Protein AF-A0A6J6SUH2-F1 (afdb_monomer)

Radius of gyration: 23.23 Å; Cα contacts (8 Å, |Δi|>4): 279; chains: 1; bounding box: 31×78×48 Å

Solvent-accessible surface area (backbone atoms only — not comparable to full-atom values): 11313 Å² total; per-residue (Å²): 138,70,67,86,74,37,69,68,51,51,51,52,52,49,53,54,19,51,47,34,31,64,78,26,56,89,74,65,40,75,60,18,55,51,13,48,52,49,42,51,53,52,52,50,52,51,51,52,53,47,52,60,58,61,69,55,80,72,86,70,74,88,62,80,86,71,56,91,59,50,48,38,48,45,78,46,47,83,41,65,67,34,35,54,27,41,60,73,23,63,71,57,42,52,40,65,48,68,93,86,46,99,81,67,83,59,56,73,42,52,43,73,74,44,27,65,27,30,36,39,34,53,62,90,82,31,39,35,44,37,52,34,81,85,34,49,36,39,35,60,60,84,51,55,77,94,70,24,43,34,52,50,48,49,52,69,35,93,56,38,72,44,57,51,68,73,61,72,45,29,38,38,35,34,48,74,59,95,74,58,68,69,61,50,50,25,50,49,29,38,13,52,23,41,22,28,56,53,34,53,58,74,78,111

Structure (mmCIF, N/CA/C/O backbone):
data_AF-A0A6J6SUH2-F1
#
_entry.id   AF-A0A6J6SUH2-F1
#
loop_
_atom_site.group_PDB
_atom_site.id
_atom_site.type_symbol
_atom_site.label_atom_id
_atom_site.label_alt_id
_atom_site.label_comp_id
_atom_site.label_asym_id
_atom_site.label_entity_id
_atom_site.label_seq_id
_atom_site.pdbx_PDB_ins_code
_atom_site.Cartn_x
_atom_site.Cartn_y
_atom_site.Cartn_z
_atom_site.occupancy
_atom_site.B_iso_or_equiv
_atom_site.auth_seq_id
_atom_site.auth_comp_id
_atom_site.auth_asym_id
_atom_site.auth_atom_id
_atom_site.pdbx_PDB_model_num
ATOM 1 N N . MET A 1 1 ? -3.643 27.643 -13.843 1.00 49.94 1 MET A N 1
ATOM 2 C CA . MET A 1 1 ? -3.387 28.104 -12.453 1.00 49.94 1 MET A CA 1
ATOM 3 C C . MET A 1 1 ? -2.095 27.513 -11.843 1.00 49.94 1 MET A C 1
ATOM 5 O O . MET A 1 1 ? -2.101 27.096 -10.692 1.00 49.94 1 MET A O 1
ATOM 9 N N . ARG A 1 2 ? -0.963 27.475 -12.575 1.00 51.94 2 ARG A N 1
ATOM 10 C CA . ARG A 1 2 ? 0.335 26.984 -12.041 1.00 51.94 2 ARG A CA 1
ATOM 11 C C . ARG A 1 2 ? 1.277 28.105 -11.568 1.00 51.94 2 ARG A C 1
ATOM 13 O O . ARG A 1 2 ? 2.126 27.861 -10.721 1.00 51.94 2 ARG A O 1
ATOM 20 N N . TRP A 1 3 ? 1.088 29.337 -12.048 1.00 49.56 3 TRP A N 1
ATOM 21 C CA . TRP A 1 3 ? 1.975 30.469 -11.744 1.00 49.56 3 TRP A CA 1
ATOM 22 C C . TRP A 1 3 ? 1.910 30.957 -10.288 1.00 49.56 3 TRP A C 1
ATOM 24 O O . TRP A 1 3 ? 2.935 31.329 -9.738 1.00 49.56 3 TRP A O 1
ATOM 34 N N . THR A 1 4 ? 0.758 30.868 -9.614 1.00 56.31 4 THR A N 1
ATOM 35 C CA . THR A 1 4 ? 0.579 31.337 -8.219 1.00 56.31 4 THR A CA 1
ATOM 36 C C . THR A 1 4 ? 1.260 30.460 -7.159 1.00 56.31 4 THR A C 1
ATOM 38 O O . THR A 1 4 ? 1.297 30.810 -5.976 1.00 56.31 4 THR A O 1
ATOM 41 N N . ARG A 1 5 ? 1.795 29.297 -7.553 1.00 58.12 5 ARG A N 1
ATOM 42 C CA . ARG A 1 5 ? 2.529 28.384 -6.662 1.00 58.12 5 ARG A CA 1
ATOM 43 C C . ARG A 1 5 ? 4.047 28.560 -6.750 1.00 58.12 5 ARG A C 1
ATOM 45 O O . ARG A 1 5 ? 4.756 27.956 -5.952 1.00 58.12 5 ARG A O 1
ATOM 52 N N . HIS A 1 6 ? 4.544 29.383 -7.675 1.00 71.62 6 HIS A N 1
ATOM 53 C CA . HIS A 1 6 ? 5.978 29.572 -7.869 1.00 71.62 6 HIS A CA 1
ATOM 54 C C . HIS A 1 6 ? 6.573 30.455 -6.752 1.00 71.62 6 HIS A C 1
ATOM 56 O O . HIS A 1 6 ? 6.035 31.537 -6.492 1.00 71.62 6 HIS A O 1
ATOM 62 N N . PRO A 1 7 ? 7.688 30.068 -6.104 1.00 73.38 7 PRO A N 1
ATOM 63 C CA . PRO A 1 7 ? 8.248 30.782 -4.949 1.00 73.38 7 PRO A CA 1
ATOM 64 C C . PRO A 1 7 ? 8.570 32.255 -5.243 1.00 73.38 7 PRO A C 1
ATOM 66 O O . PRO A 1 7 ? 8.294 33.122 -4.417 1.00 73.38 7 PRO A O 1
ATOM 69 N N . LEU A 1 8 ? 9.048 32.557 -6.455 1.00 78.69 8 LEU A N 1
ATOM 70 C CA . LEU A 1 8 ? 9.337 33.933 -6.882 1.00 78.69 8 LEU A CA 1
ATOM 71 C C . LEU A 1 8 ? 8.087 34.824 -6.934 1.00 78.69 8 LEU A C 1
ATOM 73 O O . LEU A 1 8 ? 8.147 35.988 -6.553 1.00 78.69 8 LEU A O 1
ATOM 77 N N . THR A 1 9 ? 6.936 34.281 -7.343 1.00 77.62 9 THR A N 1
ATOM 78 C CA . THR A 1 9 ? 5.682 35.057 -7.394 1.00 77.62 9 THR A CA 1
ATOM 79 C C . THR A 1 9 ? 5.159 35.386 -5.998 1.00 77.62 9 THR A C 1
ATOM 81 O O . THR A 1 9 ? 4.667 36.487 -5.770 1.00 77.62 9 THR A O 1
ATOM 84 N N . ARG A 1 10 ? 5.340 34.470 -5.036 1.00 74.19 10 ARG A N 1
ATOM 85 C CA . ARG A 1 10 ? 4.998 34.696 -3.625 1.00 74.19 10 ARG A CA 1
ATOM 86 C C . ARG A 1 10 ? 5.916 35.734 -2.980 1.00 74.19 10 ARG A C 1
ATOM 88 O O . ARG A 1 10 ? 5.432 36.592 -2.250 1.00 74.19 10 ARG A O 1
ATOM 95 N N . ALA A 1 11 ? 7.215 35.695 -3.286 1.00 78.31 11 ALA A N 1
ATOM 96 C CA . ALA A 1 11 ? 8.171 36.692 -2.808 1.00 78.31 11 ALA A CA 1
ATOM 97 C C . ALA A 1 11 ? 7.856 38.096 -3.355 1.00 78.31 11 ALA A C 1
ATOM 99 O O . ALA A 1 11 ? 7.814 39.056 -2.588 1.00 78.31 11 ALA A O 1
ATOM 100 N N . ALA A 1 12 ? 7.553 38.204 -4.653 1.00 82.88 12 ALA A N 1
ATOM 101 C CA . ALA A 1 12 ? 7.147 39.465 -5.271 1.00 82.88 12 ALA A CA 1
ATOM 102 C C . ALA A 1 12 ? 5.838 40.011 -4.670 1.00 82.88 12 ALA A C 1
ATOM 104 O O . ALA A 1 12 ? 5.751 41.197 -4.355 1.00 82.88 12 ALA A O 1
ATOM 105 N N . ALA A 1 13 ? 4.844 39.145 -4.442 1.00 79.56 13 ALA A N 1
ATOM 106 C CA . ALA A 1 13 ? 3.582 39.530 -3.812 1.00 79.56 13 ALA A CA 1
ATOM 107 C C . ALA A 1 13 ? 3.771 40.024 -2.366 1.00 79.56 13 ALA A C 1
ATOM 109 O O . ALA A 1 13 ? 3.158 41.017 -1.967 1.00 79.56 13 ALA A O 1
ATOM 110 N N . LEU A 1 14 ? 4.641 39.373 -1.586 1.00 79.69 14 LEU A N 1
ATOM 111 C CA . LEU A 1 14 ? 4.963 39.804 -0.226 1.00 79.69 14 LEU A CA 1
ATOM 112 C C . LEU A 1 14 ? 5.680 41.161 -0.225 1.00 79.69 14 LEU A C 1
ATOM 114 O O . LEU A 1 14 ? 5.292 42.044 0.536 1.00 79.69 14 LEU A O 1
ATOM 118 N N . ALA A 1 15 ? 6.666 41.355 -1.105 1.00 84.00 15 ALA A N 1
ATOM 119 C CA . ALA A 1 15 ? 7.389 42.621 -1.227 1.00 84.00 15 ALA A CA 1
ATOM 120 C C . ALA A 1 15 ? 6.455 43.784 -1.604 1.00 84.00 15 ALA A C 1
ATOM 122 O O . ALA A 1 15 ? 6.495 44.834 -0.967 1.00 84.00 15 ALA A O 1
ATOM 123 N N . ALA A 1 16 ? 5.557 43.574 -2.573 1.00 82.81 16 ALA A N 1
ATOM 124 C CA . ALA A 1 16 ? 4.551 44.565 -2.954 1.00 82.81 16 ALA A CA 1
ATOM 125 C C . ALA A 1 16 ? 3.594 44.898 -1.795 1.00 82.81 16 ALA A C 1
ATOM 127 O O . ALA A 1 16 ? 3.260 46.060 -1.573 1.00 82.81 16 ALA A O 1
ATOM 128 N N . SER A 1 17 ? 3.196 43.891 -1.012 1.00 77.19 17 SER A N 1
ATOM 129 C CA . SER A 1 17 ? 2.312 44.080 0.146 1.00 77.19 17 SER A CA 1
ATOM 130 C C . SER A 1 17 ? 2.991 44.877 1.267 1.00 77.19 17 SER A C 1
ATOM 132 O O . SER A 1 17 ? 2.375 45.765 1.848 1.00 77.19 17 SER A O 1
ATOM 134 N N . VAL A 1 18 ? 4.271 44.607 1.545 1.00 84.19 18 VAL A N 1
ATOM 135 C CA . VAL A 1 18 ? 5.069 45.364 2.526 1.00 84.19 18 VAL A CA 1
ATOM 136 C C . VAL A 1 18 ? 5.286 46.803 2.062 1.00 84.19 18 VAL A C 1
ATOM 138 O O . VAL A 1 18 ? 5.154 47.727 2.862 1.00 84.19 18 VAL A O 1
ATOM 141 N N . TYR A 1 19 ? 5.557 47.009 0.771 1.00 87.56 19 TYR A N 1
ATOM 142 C CA . TYR A 1 19 ? 5.691 48.346 0.200 1.00 87.56 19 TYR A CA 1
ATOM 143 C C . TYR A 1 19 ? 4.420 49.182 0.399 1.00 87.56 19 TYR A C 1
ATOM 145 O O . TYR A 1 19 ? 4.522 50.321 0.841 1.00 87.56 19 TYR A O 1
ATOM 153 N N . LEU A 1 20 ? 3.230 48.610 0.169 1.00 79.50 20 LEU A N 1
ATOM 154 C CA . LEU A 1 20 ? 1.956 49.297 0.427 1.00 79.50 20 LEU A CA 1
ATOM 155 C C . LEU A 1 20 ? 1.801 49.714 1.896 1.00 79.50 20 LEU A C 1
ATOM 157 O O . LEU A 1 20 ? 1.336 50.814 2.177 1.00 79.50 20 LEU A O 1
ATOM 161 N N . VAL A 1 21 ? 2.210 48.866 2.842 1.00 81.44 21 VAL A N 1
ATOM 162 C CA . VAL A 1 21 ? 2.151 49.204 4.273 1.00 81.44 21 VAL A CA 1
ATOM 163 C C . VAL A 1 21 ? 3.092 50.361 4.603 1.00 81.44 21 VAL A C 1
ATOM 165 O O . VAL A 1 21 ? 2.693 51.263 5.330 1.00 81.44 21 VAL A O 1
ATOM 168 N N . ILE A 1 22 ? 4.315 50.360 4.063 1.00 86.88 22 ILE A N 1
ATOM 169 C CA . ILE A 1 22 ? 5.313 51.409 4.323 1.00 86.88 22 ILE A CA 1
ATOM 170 C C . ILE A 1 22 ? 4.904 52.729 3.663 1.00 86.88 22 ILE A C 1
ATOM 172 O O . ILE A 1 22 ? 4.902 53.764 4.322 1.00 86.88 22 ILE A O 1
ATOM 176 N N . ALA A 1 23 ? 4.534 52.693 2.381 1.00 84.69 23 ALA A N 1
ATOM 177 C CA . ALA A 1 23 ? 4.213 53.884 1.597 1.00 84.69 23 ALA A CA 1
ATOM 178 C C . ALA A 1 23 ? 2.972 54.627 2.116 1.00 84.69 23 ALA A C 1
ATOM 180 O O . ALA A 1 23 ? 2.895 55.842 1.977 1.00 84.69 23 ALA A O 1
ATOM 181 N N . TYR A 1 24 ? 2.026 53.915 2.739 1.00 85.19 24 TYR A N 1
ATOM 182 C CA . TYR A 1 24 ? 0.764 54.483 3.231 1.00 85.19 24 TYR A CA 1
ATOM 183 C C . TYR A 1 24 ? 0.621 54.436 4.763 1.00 85.19 24 TYR A C 1
ATOM 185 O O . TYR A 1 24 ? -0.489 54.567 5.287 1.00 85.19 24 TYR A O 1
ATOM 193 N N . ALA A 1 25 ? 1.723 54.250 5.500 1.00 82.31 25 ALA A N 1
ATOM 194 C CA . ALA A 1 25 ? 1.708 54.115 6.960 1.00 82.31 25 ALA A CA 1
ATOM 195 C C . ALA A 1 25 ? 1.160 55.356 7.685 1.00 82.31 25 ALA A C 1
ATOM 197 O O . ALA A 1 25 ? 0.447 55.225 8.682 1.00 82.31 25 ALA A O 1
ATOM 198 N N . GLU A 1 26 ? 1.484 56.551 7.185 1.00 82.44 26 GLU A N 1
ATOM 199 C CA . GLU A 1 26 ? 1.095 57.819 7.812 1.00 82.44 26 GLU A CA 1
ATOM 200 C C . GLU A 1 26 ? -0.386 58.139 7.589 1.00 82.44 26 GLU A C 1
ATOM 202 O O . GLU A 1 26 ? -1.091 58.522 8.521 1.00 82.44 26 GLU A O 1
ATOM 207 N N . GLU A 1 27 ? -0.883 57.908 6.373 1.00 84.88 27 GLU A N 1
ATOM 208 C CA . GLU A 1 27 ? -2.261 58.229 5.990 1.00 84.88 27 GLU A CA 1
ATOM 209 C C . GLU A 1 27 ? -3.285 57.215 6.517 1.00 84.88 27 GLU A C 1
ATOM 211 O O . GLU A 1 27 ? -4.472 57.528 6.608 1.00 84.88 27 GLU A O 1
ATOM 216 N N . ARG A 1 28 ? -2.852 55.983 6.837 1.00 85.75 28 ARG A N 1
ATOM 217 C CA . ARG A 1 28 ? -3.729 54.848 7.204 1.00 85.75 28 ARG A CA 1
ATOM 218 C C . ARG A 1 28 ? -4.902 54.662 6.231 1.00 85.75 28 ARG A C 1
ATOM 220 O O . ARG A 1 28 ? -6.009 54.288 6.629 1.00 85.75 28 ARG A O 1
ATOM 227 N N . SER A 1 29 ? -4.655 54.945 4.955 1.00 82.12 29 SER A N 1
ATOM 228 C CA . SER A 1 29 ? -5.654 54.909 3.892 1.00 82.12 29 SER A CA 1
ATOM 229 C C . SER A 1 29 ? -6.147 53.480 3.627 1.00 82.12 29 SER A C 1
ATOM 231 O O . SER A 1 29 ? -5.619 52.498 4.151 1.00 82.12 29 SER A O 1
ATOM 233 N N . PHE A 1 30 ? -7.168 53.325 2.783 1.00 84.50 30 PHE A N 1
ATOM 234 C CA . PHE A 1 30 ? -7.673 52.003 2.391 1.00 84.50 30 PHE A CA 1
ATOM 235 C C . PHE A 1 30 ? -6.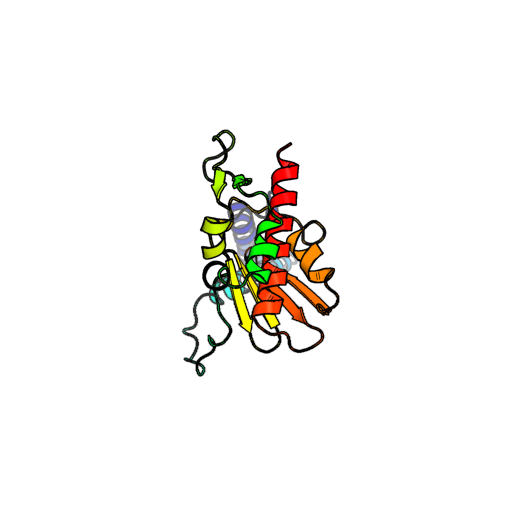552 51.050 1.920 1.00 84.50 30 PHE A C 1
ATOM 237 O O . PHE A 1 30 ? -6.537 49.876 2.291 1.00 84.50 30 PHE A O 1
ATOM 244 N N . PHE A 1 31 ? -5.564 51.564 1.178 1.00 77.69 31 PHE A N 1
ATOM 245 C CA . PHE A 1 31 ? -4.436 50.777 0.670 1.00 77.69 31 PHE A CA 1
ATOM 246 C C . PHE A 1 31 ? -3.492 50.275 1.767 1.00 77.69 31 PHE A C 1
ATOM 248 O O . PHE A 1 31 ? -2.959 49.171 1.641 1.00 77.69 31 PHE A O 1
ATOM 255 N N . PHE A 1 32 ? -3.343 51.021 2.866 1.00 80.12 32 PHE A N 1
ATOM 256 C CA . PHE A 1 32 ? -2.608 50.563 4.046 1.00 80.12 32 PHE A CA 1
ATOM 257 C C . PHE A 1 32 ? -3.253 49.305 4.641 1.00 80.12 32 PHE A C 1
ATOM 259 O O . PHE A 1 32 ? -2.575 48.303 4.874 1.00 80.12 32 PHE A O 1
ATOM 266 N N . TRP A 1 33 ? -4.577 49.319 4.823 1.00 82.88 33 TRP A N 1
ATOM 267 C CA . TRP A 1 33 ? -5.314 48.178 5.373 1.00 82.88 33 TRP A CA 1
ATOM 268 C C . TRP A 1 33 ? -5.294 46.963 4.444 1.00 82.88 33 TRP A C 1
ATOM 270 O O . TRP A 1 33 ? -5.109 45.840 4.914 1.00 82.88 33 TRP A O 1
ATOM 280 N N . VAL A 1 34 ? -5.409 47.175 3.128 1.00 82.62 34 VAL A N 1
ATOM 281 C CA . VAL A 1 34 ? -5.252 46.103 2.130 1.00 82.62 34 VAL A CA 1
ATOM 282 C C . VAL A 1 34 ? -3.851 45.492 2.205 1.00 82.62 34 VAL A C 1
ATOM 284 O O . VAL A 1 34 ? -3.724 44.269 2.275 1.00 82.62 34 VAL A O 1
ATOM 287 N N . GLY A 1 35 ? -2.802 46.319 2.262 1.00 77.62 35 GLY A N 1
ATOM 288 C CA . GLY A 1 35 ? -1.425 45.855 2.436 1.00 77.62 35 GLY A CA 1
ATOM 289 C C . GLY A 1 35 ? -1.251 45.027 3.711 1.00 77.62 35 GLY A C 1
ATOM 290 O O . GLY A 1 35 ? -0.690 43.933 3.666 1.00 77.62 35 GLY A O 1
ATOM 291 N N . LEU A 1 36 ? -1.808 45.490 4.834 1.00 82.44 36 LEU A N 1
ATOM 292 C CA . LEU A 1 36 ? -1.716 44.812 6.127 1.00 82.44 36 LEU A CA 1
ATOM 293 C C . LEU A 1 36 ? -2.395 43.432 6.117 1.00 82.44 36 LEU A C 1
ATOM 295 O O . LEU A 1 36 ? -1.813 42.456 6.592 1.00 82.44 36 LEU A O 1
ATOM 299 N N . VAL A 1 37 ? -3.592 43.324 5.529 1.00 85.12 37 VAL A N 1
ATOM 300 C CA . VAL A 1 37 ? -4.303 42.041 5.372 1.00 85.12 37 VAL A CA 1
ATOM 301 C C . VAL A 1 37 ? -3.511 41.081 4.484 1.00 85.12 37 VAL A C 1
ATOM 303 O O . VAL A 1 37 ? -3.368 39.904 4.820 1.00 85.12 37 VAL A O 1
ATOM 306 N N . LEU A 1 38 ? -2.943 41.566 3.377 1.00 81.94 38 LEU A N 1
ATOM 307 C CA . LEU A 1 38 ? -2.133 40.741 2.480 1.00 81.94 38 LEU A CA 1
ATOM 308 C C . LEU A 1 38 ? -0.842 40.256 3.151 1.00 81.94 38 LEU A C 1
ATOM 310 O O . LEU A 1 38 ? -0.484 39.084 3.000 1.00 81.94 38 LEU A O 1
ATOM 314 N N . VAL A 1 39 ? -0.172 41.104 3.938 1.00 82.69 39 VAL A N 1
ATOM 315 C CA . VAL A 1 39 ? 0.983 40.699 4.752 1.00 82.69 39 VAL A CA 1
ATOM 316 C C . VAL A 1 39 ? 0.568 39.630 5.763 1.00 82.69 39 VAL A C 1
ATOM 318 O O . VAL A 1 39 ? 1.211 38.582 5.827 1.00 82.69 39 VAL A O 1
ATOM 321 N N . ALA A 1 40 ? -0.530 39.833 6.495 1.00 82.38 40 ALA A N 1
ATOM 322 C CA . ALA A 1 40 ? -1.014 38.870 7.482 1.00 82.38 40 ALA A CA 1
ATOM 323 C C . ALA A 1 40 ? -1.329 37.502 6.851 1.00 82.38 40 ALA A C 1
ATOM 325 O O . ALA A 1 40 ? -0.906 36.469 7.374 1.00 82.38 40 ALA A O 1
ATOM 326 N N . LEU A 1 41 ? -2.000 37.472 5.696 1.00 80.94 41 LEU A N 1
ATOM 327 C CA . LEU A 1 41 ? -2.311 36.231 4.977 1.00 80.94 41 LEU A CA 1
ATOM 328 C C . LEU A 1 41 ? -1.050 35.505 4.488 1.00 80.94 41 LEU A C 1
ATOM 330 O O . LEU A 1 41 ? -0.935 34.291 4.669 1.00 80.94 41 LEU A O 1
ATOM 334 N N . ASN A 1 42 ? -0.076 36.229 3.927 1.00 78.38 42 ASN A N 1
ATOM 335 C CA . ASN A 1 42 ? 1.185 35.629 3.483 1.00 78.38 42 ASN A CA 1
ATOM 336 C C . ASN A 1 42 ? 2.015 35.105 4.664 1.00 78.38 42 ASN A C 1
ATOM 338 O O . ASN A 1 42 ? 2.513 33.981 4.606 1.00 78.38 42 ASN A O 1
ATOM 342 N N . VAL A 1 43 ? 2.116 35.866 5.758 1.00 78.31 43 VAL A N 1
ATOM 343 C CA . VAL A 1 43 ? 2.811 35.438 6.983 1.00 78.31 43 VAL A CA 1
ATOM 344 C C . VAL A 1 43 ? 2.139 34.206 7.586 1.00 78.31 43 VAL A C 1
ATOM 346 O O . VAL A 1 43 ? 2.828 33.258 7.954 1.00 78.31 43 VAL A O 1
ATOM 349 N N . THR A 1 44 ? 0.806 34.157 7.627 1.00 78.81 44 THR A N 1
ATOM 350 C CA . THR A 1 44 ? 0.066 32.993 8.143 1.00 78.81 44 THR A CA 1
ATOM 351 C C . THR A 1 44 ? 0.296 31.759 7.270 1.00 78.81 44 THR A C 1
ATOM 353 O O . THR A 1 44 ? 0.525 30.672 7.797 1.00 78.81 44 THR A O 1
ATOM 356 N N . GLY A 1 45 ? 0.322 31.926 5.943 1.00 72.56 45 GLY A N 1
ATOM 357 C CA . GLY A 1 45 ? 0.664 30.860 4.999 1.00 72.56 45 GLY A CA 1
ATOM 358 C C . GLY A 1 45 ? 2.098 30.347 5.173 1.00 72.56 45 GLY A C 1
ATOM 359 O O . GLY A 1 45 ? 2.312 29.136 5.237 1.00 72.56 45 GLY A O 1
ATOM 360 N N . ILE A 1 46 ? 3.075 31.247 5.335 1.00 71.06 46 ILE A N 1
ATOM 361 C CA . ILE A 1 46 ? 4.481 30.893 5.592 1.00 71.06 46 ILE A CA 1
ATOM 362 C C . ILE A 1 46 ? 4.625 30.199 6.949 1.00 71.06 46 ILE A C 1
ATOM 364 O O . ILE A 1 46 ? 5.333 29.203 7.045 1.00 71.06 46 ILE A O 1
ATOM 368 N N . LEU A 1 47 ? 3.934 30.662 7.993 1.00 73.75 47 LEU A N 1
ATOM 369 C CA . LEU A 1 47 ? 3.952 30.031 9.315 1.00 73.75 47 LEU A CA 1
ATOM 370 C C . LEU A 1 47 ? 3.258 28.666 9.319 1.00 73.75 47 LEU A C 1
ATOM 372 O O . LEU A 1 47 ? 3.725 27.762 10.008 1.00 73.75 47 LEU A O 1
ATOM 376 N N . ALA A 1 48 ? 2.178 28.484 8.557 1.00 69.81 48 ALA A N 1
ATOM 377 C CA . ALA A 1 48 ? 1.530 27.187 8.383 1.00 69.81 48 ALA A CA 1
ATOM 378 C C . ALA A 1 48 ? 2.456 26.202 7.652 1.00 69.81 48 ALA A C 1
ATOM 380 O O . ALA A 1 48 ? 2.640 25.079 8.120 1.00 69.81 48 ALA A O 1
ATOM 381 N N . GLN A 1 49 ? 3.117 26.654 6.582 1.00 64.69 49 GLN A N 1
ATOM 382 C CA . GLN A 1 49 ? 4.085 25.855 5.829 1.00 64.69 49 GLN A CA 1
ATOM 383 C C . GLN A 1 49 ? 5.355 25.565 6.656 1.00 64.69 49 GLN A C 1
ATOM 385 O O . GLN A 1 49 ? 5.857 24.445 6.671 1.00 64.69 49 GLN A O 1
ATOM 390 N N . ALA A 1 50 ? 5.832 26.523 7.452 1.00 63.00 50 ALA A N 1
ATOM 391 C CA . ALA A 1 50 ? 6.938 26.326 8.385 1.00 63.00 50 ALA A CA 1
ATOM 392 C C . ALA A 1 50 ? 6.552 25.426 9.569 1.00 63.00 50 ALA A C 1
ATOM 394 O O . ALA A 1 50 ? 7.401 24.694 10.065 1.00 63.00 50 ALA A O 1
ATOM 395 N N . ARG A 1 51 ? 5.290 25.426 10.022 1.00 61.06 51 ARG A N 1
ATOM 396 C CA . ARG A 1 51 ? 4.778 24.468 11.020 1.00 61.06 51 ARG A CA 1
ATOM 397 C C . ARG A 1 51 ? 4.632 23.062 10.444 1.00 61.06 51 ARG A C 1
ATOM 399 O O . ARG A 1 51 ? 4.894 22.113 11.178 1.00 61.06 51 ARG A O 1
ATOM 406 N N . SER A 1 52 ? 4.278 22.909 9.165 1.00 52.84 52 SER A N 1
ATOM 407 C CA . SER A 1 52 ? 4.332 21.600 8.503 1.00 52.84 52 SER A CA 1
ATOM 408 C C . SER A 1 52 ? 5.773 21.123 8.313 1.00 52.84 52 SER A C 1
ATOM 410 O O . SER A 1 52 ? 6.048 19.957 8.559 1.00 52.84 52 SER A O 1
ATOM 412 N N . SER A 1 53 ? 6.718 22.018 7.999 1.00 49.25 53 SER A N 1
ATOM 413 C CA . SER A 1 53 ? 8.139 21.665 7.849 1.00 49.25 53 SER A CA 1
ATOM 414 C C . SER A 1 53 ? 8.870 21.455 9.187 1.00 49.25 53 SER A C 1
ATOM 416 O O . SER A 1 53 ? 9.734 20.593 9.278 1.00 49.25 53 SER A O 1
ATOM 418 N N . ARG A 1 54 ? 8.501 22.165 10.266 1.00 45.66 54 ARG A N 1
ATOM 419 C CA . ARG A 1 54 ? 9.013 21.959 11.644 1.00 45.66 54 ARG A CA 1
ATOM 420 C C . ARG A 1 54 ? 8.288 20.853 12.419 1.00 45.66 54 ARG A C 1
ATOM 422 O O . ARG A 1 54 ? 8.616 20.597 13.574 1.00 45.66 54 ARG A O 1
ATOM 429 N N . ARG A 1 55 ? 7.322 20.173 11.795 1.00 46.41 55 ARG A N 1
ATOM 430 C CA . ARG A 1 55 ? 6.938 18.809 12.189 1.00 46.41 55 ARG A CA 1
ATOM 431 C C . ARG A 1 55 ? 7.915 17.753 11.650 1.00 46.41 55 ARG A C 1
ATOM 433 O O . ARG A 1 55 ? 7.701 16.576 11.902 1.00 46.41 55 ARG A O 1
ATOM 440 N N . GLY A 1 56 ? 9.011 18.162 11.006 1.00 46.16 56 GLY A N 1
ATOM 441 C CA . GLY A 1 56 ? 10.237 17.377 10.902 1.00 46.16 56 GLY A CA 1
ATOM 442 C C . GLY A 1 56 ? 11.128 17.581 12.136 1.00 46.16 56 GLY A C 1
ATOM 443 O O . GLY A 1 56 ? 11.498 18.708 12.453 1.00 46.16 56 GLY A O 1
ATOM 444 N N . ALA A 1 57 ? 11.455 16.473 12.807 1.00 44.69 57 ALA A N 1
ATOM 445 C CA . ALA A 1 57 ? 12.477 16.309 13.849 1.00 44.69 57 ALA A CA 1
ATOM 446 C C . ALA A 1 57 ? 12.279 17.045 15.199 1.00 44.69 57 ALA A C 1
ATOM 448 O O . ALA A 1 57 ? 13.054 17.915 15.587 1.00 44.69 57 ALA A O 1
ATOM 449 N N . ARG A 1 58 ? 11.317 16.586 16.014 1.00 38.53 58 ARG A N 1
ATOM 450 C CA . ARG A 1 58 ? 11.573 16.466 17.466 1.00 38.53 58 ARG A CA 1
ATOM 451 C C . ARG A 1 58 ? 12.258 15.112 17.695 1.00 38.53 58 ARG A C 1
ATOM 453 O O . ARG A 1 58 ? 11.746 14.133 17.150 1.00 38.53 58 ARG A O 1
ATOM 460 N N . PRO A 1 59 ? 13.321 15.003 18.518 1.00 40.72 59 PRO A N 1
ATOM 461 C CA . PRO A 1 59 ? 13.678 13.715 19.092 1.00 40.72 59 PRO A CA 1
ATOM 462 C C . PRO A 1 59 ? 12.457 13.256 19.885 1.00 40.72 59 PRO A C 1
ATOM 464 O O . PRO A 1 59 ? 12.043 13.893 20.859 1.00 40.72 59 PRO A O 1
ATOM 467 N N . ARG A 1 60 ? 11.801 12.215 19.376 1.00 46.38 60 ARG A N 1
ATOM 468 C CA . ARG A 1 60 ? 10.689 11.557 20.052 1.00 46.38 60 ARG A CA 1
ATOM 469 C C . ARG A 1 60 ? 11.246 11.111 21.413 1.00 46.38 60 ARG A C 1
ATOM 471 O O . ARG A 1 60 ? 12.305 10.483 21.417 1.00 46.38 60 ARG A O 1
ATOM 478 N N . PRO A 1 61 ? 10.617 11.439 22.559 1.00 37.12 61 PRO A N 1
ATOM 479 C CA . PRO A 1 61 ? 10.959 10.741 23.792 1.00 37.12 61 PRO A CA 1
ATOM 480 C C . PRO A 1 61 ? 10.846 9.251 23.482 1.00 37.12 61 PRO A C 1
ATOM 482 O O . PRO A 1 61 ? 9.858 8.849 22.856 1.00 37.12 61 PRO A O 1
ATOM 485 N N . VAL A 1 62 ? 11.881 8.482 23.831 1.00 43.81 62 VAL A N 1
ATOM 486 C CA . VAL A 1 62 ? 11.901 7.021 23.726 1.00 43.81 62 VAL A CA 1
ATOM 487 C C . VAL A 1 62 ? 10.707 6.521 24.527 1.00 43.81 62 VAL A C 1
ATOM 489 O O . VAL A 1 62 ? 10.728 6.419 25.751 1.00 43.81 62 VAL A O 1
ATOM 492 N N . ARG A 1 63 ? 9.598 6.356 23.812 1.00 41.94 63 ARG A N 1
ATOM 493 C CA . ARG A 1 63 ? 8.388 5.710 24.281 1.00 41.94 63 ARG A CA 1
ATOM 494 C C . ARG A 1 63 ? 8.739 4.230 24.267 1.00 41.94 63 ARG A C 1
ATOM 496 O O . ARG A 1 63 ? 9.341 3.779 23.297 1.00 41.94 63 ARG A O 1
ATOM 503 N N . ALA A 1 64 ? 8.425 3.548 25.363 1.00 39.34 64 ALA A N 1
ATOM 504 C CA . ALA A 1 64 ? 8.611 2.114 25.538 1.00 39.34 64 ALA A CA 1
ATOM 505 C C . ALA A 1 64 ? 8.337 1.344 24.232 1.00 39.34 64 ALA A C 1
ATOM 507 O O . ALA A 1 64 ? 7.349 1.632 23.560 1.00 39.34 64 ALA A O 1
ATOM 508 N N . ASP A 1 65 ? 9.269 0.454 23.897 1.00 42.72 65 ASP A N 1
ATOM 509 C CA . ASP A 1 65 ? 9.408 -0.344 22.673 1.00 42.72 65 ASP A CA 1
ATOM 510 C C . ASP A 1 65 ? 8.146 -0.430 21.771 1.00 42.72 65 ASP A C 1
ATOM 512 O O . ASP A 1 65 ? 7.220 -1.184 22.079 1.00 42.72 65 ASP A O 1
ATOM 516 N N . PRO A 1 66 ? 8.058 0.369 20.683 1.00 43.50 66 PRO A N 1
ATOM 517 C CA . PRO A 1 66 ? 6.904 0.401 19.785 1.00 43.50 66 PRO A CA 1
ATOM 518 C C . PRO A 1 66 ? 7.010 -0.536 18.564 1.00 43.50 66 PRO A C 1
ATOM 520 O O . PRO A 1 66 ? 6.106 -0.515 17.734 1.00 43.50 66 PRO A O 1
ATOM 523 N N . ASP A 1 67 ? 8.076 -1.331 18.418 1.00 53.69 67 ASP A N 1
ATOM 524 C CA . ASP A 1 67 ? 8.382 -2.063 17.172 1.00 53.69 67 ASP A CA 1
ATOM 525 C C . ASP A 1 67 ? 7.957 -3.547 17.160 1.00 53.69 67 ASP A C 1
ATOM 527 O O . ASP A 1 67 ? 8.261 -4.257 16.205 1.00 53.69 67 ASP A O 1
ATOM 531 N N . ALA A 1 68 ? 7.209 -4.036 18.159 1.00 59.34 68 ALA A N 1
ATOM 532 C CA . ALA A 1 68 ? 6.807 -5.452 18.220 1.00 59.34 68 ALA A CA 1
ATOM 533 C C . ALA A 1 68 ? 6.006 -5.937 16.988 1.00 59.34 68 ALA A C 1
ATOM 535 O O . ALA A 1 68 ? 6.077 -7.112 16.638 1.00 59.34 68 ALA A O 1
ATOM 536 N N . ASP A 1 69 ? 5.298 -5.026 16.311 1.00 75.00 69 ASP A N 1
ATOM 537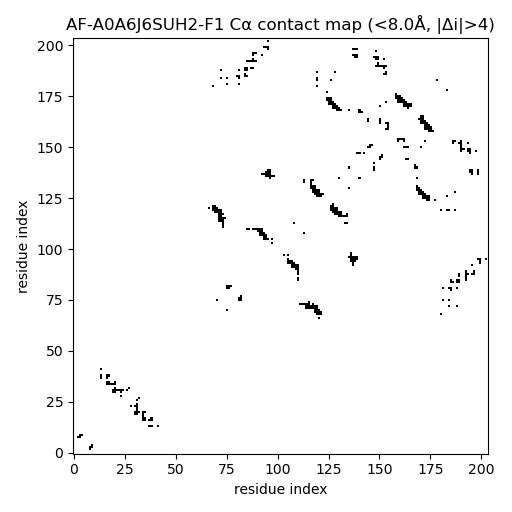 C CA . ASP A 1 69 ? 4.461 -5.311 15.138 1.00 75.00 69 ASP A CA 1
ATOM 538 C C . ASP A 1 69 ? 4.980 -4.624 13.855 1.00 75.00 69 ASP A C 1
ATOM 540 O O . ASP A 1 69 ? 4.211 -4.373 12.923 1.00 75.00 69 ASP A O 1
ATOM 544 N N . ALA A 1 70 ? 6.269 -4.270 13.797 1.00 88.69 70 ALA A N 1
ATOM 545 C CA . ALA A 1 70 ? 6.896 -3.739 12.590 1.00 88.69 70 ALA A CA 1
ATOM 546 C C . ALA A 1 70 ? 7.711 -4.820 11.870 1.00 88.69 70 ALA A C 1
ATOM 548 O O . ALA A 1 70 ? 8.596 -5.433 12.458 1.00 88.69 70 ALA A O 1
ATOM 549 N N . ALA A 1 71 ? 7.448 -5.024 10.580 1.00 93.56 71 ALA A N 1
ATOM 550 C CA . ALA A 1 71 ? 8.180 -5.986 9.761 1.00 93.56 71 ALA A CA 1
ATOM 551 C C . ALA A 1 71 ? 8.243 -5.535 8.302 1.00 93.56 71 ALA A C 1
ATOM 553 O O . ALA A 1 71 ? 7.327 -4.884 7.788 1.00 93.56 71 ALA A O 1
ATOM 554 N N . ARG A 1 72 ? 9.308 -5.918 7.600 1.00 95.81 72 ARG A N 1
ATOM 555 C CA . ARG A 1 72 ? 9.346 -5.802 6.136 1.00 95.81 72 ARG A CA 1
ATOM 556 C C . ARG A 1 72 ? 8.615 -6.974 5.507 1.00 95.81 72 ARG A C 1
ATOM 558 O O . ARG A 1 72 ? 8.709 -8.098 5.993 1.00 95.81 72 ARG A O 1
ATOM 565 N N . LEU A 1 73 ? 7.939 -6.759 4.378 1.00 94.94 73 LEU A N 1
ATOM 566 C CA . LEU A 1 73 ? 7.262 -7.860 3.687 1.00 94.94 73 LEU A CA 1
ATOM 567 C C . LEU A 1 73 ? 8.240 -8.979 3.315 1.00 94.94 73 LEU A C 1
ATOM 569 O O . LEU A 1 73 ? 7.874 -10.144 3.436 1.00 94.94 73 LEU A O 1
ATOM 573 N N . SER A 1 74 ? 9.490 -8.651 2.962 1.00 95.88 74 SER A N 1
ATOM 574 C CA . SER A 1 74 ? 10.540 -9.646 2.697 1.00 95.88 74 SER A CA 1
ATOM 575 C C . SER A 1 74 ? 10.797 -10.598 3.866 1.00 95.88 74 SER A C 1
ATOM 577 O O . SER A 1 74 ? 11.055 -11.776 3.642 1.00 95.88 74 SER A O 1
ATOM 579 N N . GLU A 1 75 ? 10.718 -10.106 5.104 1.00 95.50 75 GLU A N 1
ATOM 580 C CA . GLU A 1 75 ? 10.925 -10.918 6.309 1.00 95.50 75 GLU A CA 1
ATOM 581 C C . GLU A 1 75 ? 9.771 -11.893 6.518 1.00 95.50 75 GLU A C 1
ATOM 583 O O . GLU A 1 75 ? 9.968 -12.944 7.112 1.00 95.50 75 GLU A O 1
ATOM 588 N N . LEU A 1 76 ? 8.591 -11.580 5.979 1.00 95.19 76 LEU A N 1
ATOM 589 C CA . LEU A 1 76 ? 7.365 -12.358 6.115 1.00 95.19 76 LEU A CA 1
ATOM 590 C C . LEU A 1 76 ? 7.088 -13.286 4.918 1.00 95.19 76 LEU A C 1
ATOM 592 O O . LEU A 1 76 ? 6.158 -14.085 4.971 1.00 95.19 76 LEU A O 1
ATOM 596 N N . LEU A 1 77 ? 7.890 -13.230 3.846 1.00 93.38 77 LEU A N 1
ATOM 597 C CA . LEU A 1 77 ? 7.708 -14.069 2.648 1.00 93.38 77 LEU A CA 1
ATOM 598 C C . LEU A 1 77 ? 7.919 -15.573 2.895 1.00 93.38 77 LEU A C 1
ATOM 600 O O . LEU A 1 77 ? 7.600 -16.379 2.024 1.00 93.38 77 LEU A O 1
ATOM 604 N N . HIS A 1 78 ? 8.439 -15.969 4.058 1.00 93.44 78 HIS A N 1
ATOM 605 C CA . HIS A 1 78 ? 8.487 -17.375 4.459 1.00 93.44 78 HIS A CA 1
ATOM 606 C C . HIS A 1 78 ? 7.094 -17.933 4.813 1.00 93.44 78 HIS A C 1
ATOM 608 O O . HIS A 1 78 ? 6.905 -19.149 4.785 1.00 93.44 78 HIS A O 1
ATOM 614 N N . ASP A 1 79 ? 6.114 -17.072 5.114 1.00 95.62 79 ASP A N 1
ATOM 615 C CA . ASP A 1 79 ? 4.715 -17.471 5.261 1.00 95.62 79 ASP A CA 1
ATOM 616 C C . ASP A 1 79 ? 4.093 -17.703 3.866 1.00 95.62 79 ASP A C 1
ATOM 618 O O . ASP A 1 79 ? 4.042 -16.783 3.037 1.00 95.62 79 ASP A O 1
ATOM 622 N N . PRO A 1 80 ? 3.566 -18.909 3.581 1.00 93.69 80 PRO A N 1
ATOM 623 C CA . PRO A 1 80 ? 3.059 -19.255 2.256 1.00 93.69 80 PRO A CA 1
ATOM 624 C C . PRO A 1 80 ? 1.851 -18.413 1.835 1.00 93.69 80 PRO A C 1
ATOM 626 O O . PRO A 1 80 ? 1.649 -18.172 0.643 1.00 93.69 80 PRO A O 1
ATOM 629 N N . ALA A 1 81 ? 1.038 -17.939 2.778 1.00 92.38 81 ALA A N 1
ATOM 630 C CA . ALA A 1 81 ? -0.126 -17.127 2.471 1.00 92.38 81 ALA A CA 1
ATOM 631 C C . ALA A 1 81 ? 0.268 -15.683 2.115 1.00 92.38 81 ALA A C 1
ATOM 633 O O . ALA A 1 81 ? -0.390 -15.074 1.266 1.00 92.38 81 ALA A O 1
ATOM 634 N N . ILE A 1 82 ? 1.348 -15.151 2.702 1.00 93.88 82 ILE A N 1
ATOM 635 C CA . ILE A 1 82 ? 1.937 -13.857 2.312 1.00 93.88 82 ILE A CA 1
ATOM 636 C C . ILE A 1 82 ? 2.653 -13.987 0.968 1.00 93.88 82 ILE A C 1
ATOM 638 O O . ILE A 1 82 ? 2.406 -13.176 0.077 1.00 93.88 82 ILE A O 1
ATOM 642 N N . ALA A 1 83 ? 3.449 -15.040 0.772 1.00 92.50 83 ALA A N 1
ATOM 643 C CA . ALA A 1 83 ? 4.106 -15.311 -0.506 1.00 92.50 83 ALA A CA 1
ATOM 644 C C . ALA A 1 83 ? 3.097 -15.441 -1.657 1.00 92.50 83 ALA A C 1
ATOM 646 O O . ALA A 1 83 ? 3.272 -14.833 -2.710 1.00 92.50 83 ALA A O 1
ATOM 647 N N . 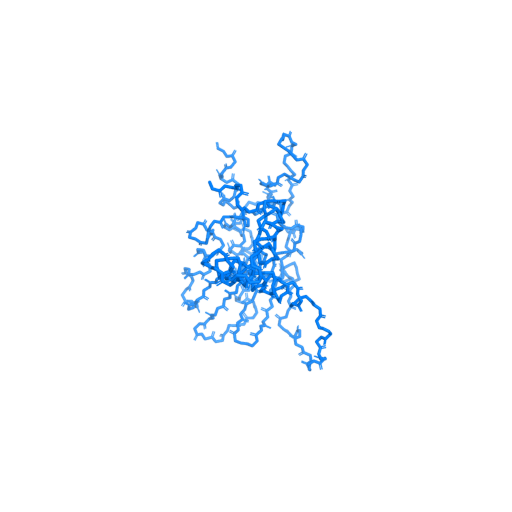THR A 1 84 ? 1.994 -16.166 -1.438 1.00 92.50 84 THR A N 1
ATOM 648 C CA . THR A 1 84 ? 0.913 -16.309 -2.428 1.00 92.50 84 THR A CA 1
ATOM 649 C C . THR A 1 84 ? 0.234 -14.972 -2.715 1.00 92.50 84 THR A C 1
ATOM 651 O O . THR A 1 84 ? -0.055 -14.662 -3.866 1.00 92.50 84 THR A O 1
ATOM 654 N N . ALA A 1 85 ? -0.016 -14.163 -1.681 1.00 91.38 85 ALA A N 1
ATOM 655 C CA . ALA A 1 85 ? -0.575 -12.825 -1.845 1.00 91.38 85 ALA A CA 1
ATOM 656 C C . ALA A 1 85 ? 0.352 -11.918 -2.671 1.00 91.38 85 ALA A C 1
ATOM 658 O O . ALA A 1 85 ? -0.119 -11.234 -3.577 1.00 91.38 85 ALA A O 1
ATOM 659 N N . TRP A 1 86 ? 1.657 -11.956 -2.404 1.00 92.19 86 TRP A N 1
ATOM 660 C CA . TRP A 1 86 ? 2.669 -11.204 -3.145 1.00 92.19 86 TRP A CA 1
ATOM 661 C C . TRP A 1 86 ? 2.784 -11.664 -4.604 1.00 92.19 86 TRP A C 1
ATOM 663 O O . TRP A 1 86 ? 2.856 -10.850 -5.521 1.00 92.19 86 TRP A O 1
ATOM 673 N N . ALA A 1 87 ? 2.704 -12.976 -4.832 1.00 88.62 87 ALA A N 1
ATOM 674 C CA . ALA A 1 87 ? 2.760 -13.595 -6.154 1.00 88.62 87 ALA A CA 1
ATOM 675 C C . ALA A 1 87 ? 1.513 -13.348 -7.027 1.00 88.62 87 ALA A C 1
ATOM 677 O O . ALA A 1 87 ? 1.472 -13.812 -8.163 1.00 88.62 87 ALA A O 1
ATOM 678 N N . THR A 1 88 ? 0.498 -12.624 -6.534 1.00 87.56 88 THR A N 1
ATOM 679 C CA . THR A 1 88 ? -0.617 -12.160 -7.383 1.00 87.56 88 THR A CA 1
ATOM 680 C C . THR A 1 88 ? -0.189 -11.073 -8.373 1.00 87.56 88 THR A C 1
ATOM 682 O O . THR A 1 88 ? -0.863 -10.863 -9.381 1.00 87.56 88 THR A O 1
ATOM 685 N N . ALA A 1 89 ? 0.937 -10.404 -8.110 1.00 79.31 89 ALA A N 1
ATOM 686 C CA . ALA A 1 89 ? 1.584 -9.510 -9.058 1.00 79.31 89 ALA A CA 1
ATOM 687 C C . ALA A 1 89 ? 2.336 -10.294 -10.151 1.00 79.31 89 ALA A C 1
ATOM 689 O O . ALA A 1 89 ? 2.674 -11.465 -9.960 1.00 79.31 89 ALA A O 1
ATOM 690 N N . PRO A 1 90 ? 2.705 -9.644 -11.269 1.00 85.50 90 PRO A N 1
ATOM 691 C CA . PRO A 1 90 ? 3.689 -10.195 -12.190 1.00 85.50 90 PRO A CA 1
AT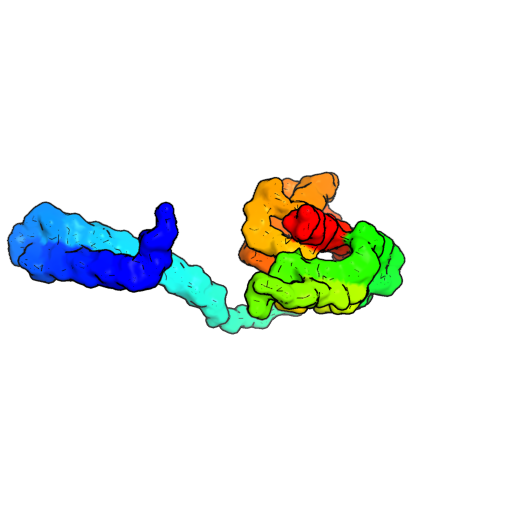OM 692 C C . PRO A 1 90 ? 4.979 -10.584 -11.456 1.00 85.50 90 PRO A C 1
ATOM 694 O O . PRO A 1 90 ? 5.439 -9.872 -10.564 1.00 85.50 90 PRO A O 1
ATOM 697 N N . THR A 1 91 ? 5.608 -11.686 -11.872 1.00 88.50 91 THR A N 1
ATOM 698 C CA . THR A 1 91 ? 6.889 -12.152 -11.304 1.00 88.50 91 THR A CA 1
ATOM 699 C C . THR A 1 91 ? 7.994 -11.100 -11.431 1.00 88.50 91 THR A C 1
ATOM 701 O O . THR A 1 91 ? 8.909 -11.045 -10.610 1.00 88.50 91 THR A O 1
ATOM 704 N N . HIS A 1 92 ? 7.876 -10.248 -12.448 1.00 90.38 92 HIS A N 1
ATOM 705 C CA . HIS A 1 92 ? 8.780 -9.153 -12.739 1.00 90.38 92 HIS A CA 1
ATOM 706 C C . HIS A 1 92 ? 8.012 -7.839 -12.777 1.00 90.38 92 HIS A C 1
ATOM 708 O O . HIS A 1 92 ? 7.028 -7.700 -13.503 1.00 90.38 92 HIS A O 1
ATOM 714 N N . TRP A 1 93 ? 8.471 -6.885 -11.983 1.00 92.88 93 TRP A N 1
ATOM 715 C CA . TRP A 1 93 ? 7.891 -5.562 -11.865 1.00 92.88 93 TRP A CA 1
ATOM 716 C C . TRP A 1 93 ? 8.636 -4.629 -12.804 1.00 92.88 93 TRP A C 1
ATOM 718 O O . TRP A 1 93 ? 9.867 -4.607 -12.820 1.00 92.88 93 TRP A O 1
ATOM 728 N N . VAL A 1 94 ? 7.874 -3.889 -13.601 1.00 90.06 94 VAL A N 1
ATOM 729 C CA . VAL A 1 94 ? 8.400 -2.903 -14.541 1.00 90.06 94 VAL A CA 1
ATOM 730 C C . VAL A 1 94 ? 8.359 -1.548 -13.862 1.00 90.06 94 VAL A C 1
ATOM 732 O O . VAL A 1 94 ? 7.366 -1.195 -13.229 1.00 90.06 94 VAL A O 1
ATOM 735 N N . GLN A 1 95 ? 9.448 -0.808 -13.962 1.00 90.12 95 GLN A N 1
ATOM 736 C CA . GLN A 1 95 ? 9.507 0.566 -13.510 1.00 90.12 95 GLN A CA 1
ATOM 737 C C . GLN A 1 95 ? 8.535 1.437 -14.322 1.00 90.12 95 GLN A C 1
ATOM 739 O O . GLN A 1 95 ? 8.564 1.428 -15.551 1.00 90.12 95 GLN A O 1
ATOM 744 N N . VAL A 1 96 ? 7.672 2.171 -13.625 1.00 86.44 96 VAL A N 1
ATOM 745 C CA . VAL A 1 96 ? 6.607 3.025 -14.180 1.00 86.44 96 VAL A CA 1
ATOM 746 C C . VAL A 1 96 ? 6.935 4.512 -14.073 1.00 86.44 96 VAL A C 1
ATOM 748 O O . VAL A 1 96 ? 6.398 5.311 -14.835 1.00 86.44 96 VAL A O 1
ATOM 751 N N . THR A 1 97 ? 7.853 4.872 -13.175 1.00 79.00 97 THR A N 1
ATOM 752 C CA . THR A 1 97 ? 8.313 6.247 -12.971 1.00 79.00 97 THR A CA 1
ATOM 753 C C . THR A 1 97 ? 9.809 6.315 -13.260 1.00 79.00 97 THR A C 1
ATOM 755 O O . THR A 1 97 ? 10.600 5.605 -12.633 1.00 79.00 97 THR A O 1
ATOM 758 N N . ASP A 1 98 ? 10.204 7.142 -14.229 1.00 65.69 98 ASP A N 1
ATOM 759 C CA . ASP A 1 98 ? 11.598 7.281 -14.657 1.00 65.69 98 ASP A CA 1
ATOM 760 C C . ASP A 1 98 ? 12.312 8.386 -13.845 1.00 65.69 98 ASP A C 1
ATOM 762 O O . ASP A 1 98 ? 11.953 9.560 -13.988 1.00 65.69 98 ASP A O 1
ATOM 766 N N . PRO A 1 99 ? 13.291 8.062 -12.978 1.00 54.16 99 PRO A N 1
ATOM 767 C CA . PRO A 1 99 ? 14.106 9.049 -12.285 1.00 54.16 99 PRO A CA 1
ATOM 768 C C . PRO A 1 99 ? 15.090 9.751 -13.234 1.00 54.16 99 PRO A C 1
ATOM 770 O O . PRO A 1 99 ? 15.526 10.855 -12.914 1.00 54.16 99 PRO A O 1
ATOM 773 N N . ASP A 1 100 ? 15.398 9.162 -14.398 1.00 56.97 100 ASP A N 1
ATOM 774 C CA . ASP A 1 100 ? 16.416 9.641 -15.342 1.00 56.97 100 ASP A CA 1
ATOM 775 C C . ASP A 1 100 ? 15.817 10.385 -16.559 1.00 56.97 100 ASP A C 1
ATOM 777 O O . ASP A 1 100 ? 16.545 10.883 -17.422 1.00 56.97 100 ASP A O 1
ATOM 781 N N . GLY A 1 101 ? 14.489 10.555 -16.597 1.00 50.41 101 GLY A N 1
ATOM 782 C CA . GLY A 1 101 ? 13.762 11.300 -17.631 1.00 50.41 101 GLY A CA 1
ATOM 783 C C . GLY A 1 101 ? 13.211 10.421 -18.763 1.00 50.41 101 GLY A C 1
ATOM 784 O O . GLY A 1 101 ? 13.578 9.267 -18.893 1.00 50.41 101 GLY A O 1
ATOM 785 N N . PRO A 1 102 ? 12.298 10.933 -19.605 1.00 48.16 102 PRO A N 1
ATOM 786 C CA . PRO A 1 102 ? 11.548 10.108 -20.552 1.00 48.16 102 PRO A CA 1
ATOM 787 C C . PRO A 1 102 ? 12.457 9.463 -21.613 1.00 48.16 102 PRO A C 1
ATOM 789 O O . PRO A 1 102 ? 12.933 10.152 -22.516 1.00 48.16 102 PRO A O 1
ATOM 792 N N . GLY A 1 103 ? 12.644 8.140 -21.543 1.00 49.69 103 GLY A N 1
ATOM 793 C CA . GLY A 1 103 ? 13.244 7.351 -22.629 1.00 49.69 103 GLY A CA 1
ATOM 794 C C . GLY A 1 103 ? 14.215 6.240 -22.220 1.00 49.69 103 GLY A C 1
ATOM 795 O O . GLY A 1 103 ? 14.731 5.562 -23.111 1.00 49.69 103 GLY A O 1
ATOM 796 N N . GLY A 1 104 ? 14.477 6.031 -20.925 1.00 53.62 104 GLY A N 1
ATOM 797 C CA . GLY A 1 104 ? 15.283 4.900 -20.463 1.00 53.62 104 GLY A CA 1
ATOM 798 C C . GLY A 1 104 ? 14.545 3.560 -20.615 1.00 53.62 104 GLY A C 1
ATOM 799 O O . GLY A 1 104 ? 13.315 3.516 -20.517 1.00 53.62 104 GLY A O 1
ATOM 800 N N . PRO A 1 105 ? 15.246 2.433 -20.856 1.00 57.34 105 PRO A N 1
ATOM 801 C CA . PRO A 1 105 ? 14.621 1.122 -20.738 1.00 57.34 105 PRO A CA 1
ATOM 802 C C . PRO A 1 105 ? 14.186 0.933 -19.281 1.00 57.34 105 PRO A C 1
ATOM 804 O O . PRO A 1 105 ? 15.030 0.827 -18.392 1.00 57.34 105 PRO A O 1
ATOM 807 N N . GLY A 1 106 ? 12.871 0.917 -19.039 1.00 72.06 106 GLY A N 1
ATOM 808 C CA . GLY A 1 106 ? 12.315 0.756 -17.698 1.00 72.06 106 GLY A CA 1
ATOM 809 C C . GLY A 1 106 ? 12.926 -0.461 -17.008 1.00 72.06 106 GLY A C 1
ATOM 810 O O . GLY A 1 106 ? 12.925 -1.565 -17.562 1.00 72.06 106 GLY A O 1
ATOM 811 N N . ARG A 1 107 ? 13.490 -0.264 -15.812 1.00 84.69 107 ARG A N 1
ATOM 812 C CA . ARG A 1 107 ? 14.126 -1.347 -15.067 1.00 84.69 107 ARG A CA 1
ATOM 813 C C . ARG A 1 107 ? 13.094 -2.428 -14.770 1.00 84.69 107 ARG A C 1
ATOM 815 O O . ARG A 1 107 ? 11.981 -2.146 -14.330 1.00 84.69 107 ARG A O 1
ATOM 822 N N . VAL A 1 108 ? 13.490 -3.676 -14.980 1.00 88.94 108 VAL A N 1
ATOM 823 C CA . VAL A 1 108 ? 12.692 -4.849 -14.630 1.00 88.94 108 VAL A CA 1
ATOM 824 C C . VAL A 1 108 ? 13.340 -5.516 -13.422 1.00 88.94 108 VAL A C 1
ATOM 826 O O . VAL A 1 108 ? 14.527 -5.834 -13.462 1.00 88.94 108 VAL A O 1
ATOM 829 N N . VAL A 1 109 ? 12.586 -5.693 -12.337 1.00 90.81 109 VAL A N 1
ATOM 830 C CA . VAL A 1 109 ? 13.085 -6.263 -11.072 1.00 90.81 109 VAL A CA 1
ATOM 831 C C . VAL A 1 109 ? 12.191 -7.414 -10.631 1.00 90.81 109 VAL A C 1
ATOM 833 O O . VAL A 1 109 ? 10.973 -7.362 -10.801 1.00 90.81 109 VAL A O 1
ATOM 836 N N . ALA A 1 110 ? 12.780 -8.470 -10.073 1.00 91.81 110 ALA A N 1
ATOM 837 C CA . ALA A 1 110 ? 12.015 -9.585 -9.531 1.00 91.81 110 ALA A CA 1
ATOM 838 C C . ALA A 1 110 ? 11.171 -9.122 -8.333 1.00 91.81 110 ALA A C 1
ATOM 840 O O . ALA A 1 110 ? 11.680 -8.476 -7.416 1.00 91.81 110 ALA A O 1
ATOM 841 N N . ALA A 1 111 ? 9.886 -9.486 -8.306 1.00 88.56 111 ALA A N 1
ATOM 842 C CA . ALA A 1 111 ? 8.966 -9.055 -7.253 1.00 88.56 111 ALA A CA 1
ATOM 843 C C . ALA A 1 111 ? 9.483 -9.333 -5.822 1.00 88.56 111 ALA A C 1
ATOM 845 O O . ALA A 1 111 ? 9.327 -8.464 -4.964 1.00 88.56 111 ALA A O 1
ATOM 846 N N . PRO A 1 112 ? 10.114 -10.485 -5.505 1.00 90.31 112 PRO A N 1
ATOM 847 C CA . PRO A 1 112 ? 10.628 -10.736 -4.155 1.00 90.31 112 PRO A CA 1
ATOM 848 C C . PRO A 1 112 ? 11.717 -9.751 -3.706 1.00 90.31 112 PRO A C 1
ATOM 850 O O . PRO A 1 112 ? 11.796 -9.431 -2.523 1.00 90.31 112 PRO A O 1
ATOM 853 N N . GLU A 1 113 ? 12.530 -9.225 -4.629 1.00 91.88 113 GLU A N 1
ATOM 854 C CA . GLU A 1 113 ? 13.575 -8.243 -4.301 1.00 91.88 113 GLU A CA 1
ATOM 855 C C . GLU A 1 113 ? 12.990 -6.895 -3.877 1.00 91.88 113 GLU A C 1
ATOM 857 O O . GLU A 1 113 ? 13.617 -6.154 -3.119 1.00 91.88 113 GLU A O 1
ATOM 862 N N . LEU A 1 114 ? 11.783 -6.584 -4.348 1.00 93.69 114 LEU A N 1
ATOM 863 C CA . LEU A 1 114 ? 11.070 -5.353 -4.032 1.00 93.69 114 LEU A CA 1
ATOM 864 C C . LEU A 1 114 ? 10.358 -5.408 -2.676 1.00 93.69 114 LEU A C 1
ATOM 866 O O . LEU A 1 114 ? 10.153 -4.370 -2.051 1.00 93.69 114 LEU A O 1
ATOM 870 N N . ALA A 1 115 ? 10.059 -6.604 -2.161 1.00 94.31 115 ALA A N 1
ATOM 871 C CA . ALA A 1 115 ? 9.378 -6.779 -0.876 1.00 94.31 115 ALA A CA 1
ATOM 872 C C . ALA A 1 115 ? 10.168 -6.219 0.324 1.00 94.31 115 ALA A C 1
ATOM 874 O O . ALA A 1 115 ? 9.587 -5.937 1.370 1.00 94.31 115 ALA A O 1
ATOM 875 N N . ARG A 1 116 ? 11.490 -6.034 0.187 1.00 95.81 116 ARG A N 1
ATOM 876 C CA . ARG A 1 116 ? 12.340 -5.432 1.232 1.00 95.81 116 ARG A CA 1
ATOM 877 C C . ARG A 1 116 ? 12.106 -3.934 1.430 1.00 95.81 116 ARG A C 1
ATOM 879 O O . ARG A 1 116 ? 12.535 -3.394 2.439 1.00 95.81 116 ARG A O 1
ATOM 886 N N . PHE A 1 117 ? 11.463 -3.290 0.459 1.00 96.50 117 PHE A N 1
ATOM 887 C CA . PHE A 1 117 ? 11.149 -1.862 0.451 1.00 96.50 117 PHE A CA 1
ATOM 888 C C . PHE A 1 117 ? 9.682 -1.593 0.809 1.00 96.50 117 PHE A C 1
ATOM 890 O O . PHE A 1 117 ? 9.190 -0.488 0.623 1.00 96.50 117 PHE A O 1
ATOM 897 N N . ALA A 1 118 ? 8.961 -2.606 1.289 1.00 97.06 118 ALA A N 1
ATOM 898 C CA . ALA A 1 118 ? 7.618 -2.458 1.821 1.00 97.06 118 ALA A CA 1
ATOM 899 C C . ALA A 1 118 ? 7.638 -2.828 3.301 1.00 97.06 118 ALA A C 1
ATOM 901 O O . ALA A 1 118 ? 7.943 -3.971 3.657 1.00 97.06 118 ALA A O 1
ATOM 902 N N . ARG A 1 119 ? 7.296 -1.871 4.161 1.00 97.25 119 ARG A N 1
ATOM 903 C CA . ARG A 1 119 ? 7.212 -2.075 5.607 1.00 97.25 119 ARG A CA 1
ATOM 904 C C . ARG A 1 119 ? 5.757 -2.042 6.044 1.00 97.25 119 ARG A C 1
ATOM 906 O O . ARG A 1 119 ? 4.990 -1.175 5.638 1.00 97.25 119 ARG A O 1
ATOM 913 N N . VAL A 1 120 ? 5.384 -2.992 6.890 1.00 97.19 120 VAL A N 1
ATOM 914 C CA . VAL A 1 120 ? 4.123 -2.970 7.624 1.00 97.19 120 VAL A CA 1
ATOM 915 C C . VAL A 1 120 ? 4.413 -2.667 9.086 1.00 97.19 120 VAL A C 1
ATOM 917 O O . VAL A 1 120 ? 5.378 -3.184 9.648 1.00 97.19 120 VAL A O 1
ATOM 920 N N . SER A 1 121 ? 3.627 -1.789 9.695 1.00 96.69 121 SER A N 1
ATOM 921 C CA . SER A 1 121 ? 3.797 -1.400 11.096 1.00 96.69 121 SER A CA 1
ATOM 922 C C . SER A 1 121 ? 2.451 -1.086 11.742 1.00 96.69 121 SER A C 1
ATOM 924 O O . SER A 1 121 ? 1.465 -0.806 11.053 1.00 96.69 121 SER A O 1
ATOM 926 N N . ARG A 1 122 ? 2.392 -1.137 13.073 1.00 94.38 122 ARG A N 1
ATOM 927 C CA . ARG A 1 122 ? 1.196 -0.789 13.845 1.00 94.38 122 ARG A CA 1
ATOM 928 C C . ARG A 1 122 ? 1.451 0.460 14.687 1.00 94.38 122 ARG A C 1
ATOM 930 O O . ARG A 1 122 ? 2.435 0.533 15.413 1.00 94.38 122 ARG A O 1
ATOM 937 N N . ASP A 1 123 ? 0.542 1.431 14.622 1.00 92.12 123 ASP A N 1
ATOM 938 C CA . ASP A 1 123 ? 0.530 2.618 15.485 1.00 92.12 123 ASP A CA 1
ATOM 939 C C . ASP A 1 123 ? -0.804 2.671 16.243 1.00 92.12 123 ASP A C 1
ATOM 941 O O . ASP A 1 123 ? -1.835 3.121 15.738 1.00 92.12 123 ASP A O 1
ATOM 945 N N . GLY A 1 124 ? -0.806 2.119 17.459 1.00 89.81 124 GLY A N 1
ATOM 946 C CA . GLY A 1 124 ? -2.018 1.953 18.259 1.00 89.81 124 GLY A CA 1
ATOM 947 C C . GLY A 1 124 ? -3.024 0.999 17.603 1.00 89.81 124 GLY A C 1
ATOM 948 O O . GLY A 1 124 ? -2.783 -0.202 17.479 1.00 89.81 124 GLY A O 1
ATOM 949 N N . SER A 1 125 ? -4.187 1.523 17.215 1.00 92.12 125 SER A N 1
ATOM 950 C CA . SER A 1 125 ? -5.245 0.767 16.527 1.00 92.12 125 SER A CA 1
ATOM 951 C C . SER A 1 125 ? -5.119 0.772 15.004 1.00 92.12 125 SER A C 1
ATOM 953 O O . SER A 1 125 ? -5.933 0.144 14.332 1.00 92.12 125 SER A O 1
ATOM 955 N N . GLU A 1 126 ? -4.170 1.523 14.453 1.00 96.31 126 GLU A N 1
ATOM 956 C CA . GLU A 1 126 ? -4.024 1.713 13.013 1.00 96.31 126 GLU A CA 1
ATOM 957 C C . GLU A 1 126 ? -2.852 0.897 12.487 1.00 96.31 126 GLU A C 1
ATOM 959 O O . GLU A 1 126 ? -1.792 0.817 13.108 1.00 96.31 126 GLU A O 1
ATOM 964 N N . TRP A 1 127 ? -3.051 0.308 11.317 1.00 97.88 127 TRP A N 1
ATOM 965 C CA . TRP A 1 127 ? -1.992 -0.330 10.558 1.00 97.88 127 TRP A CA 1
ATOM 966 C C . TRP A 1 127 ? -1.450 0.624 9.510 1.00 97.88 127 TRP A C 1
ATOM 968 O O . TRP A 1 127 ? -2.187 1.440 8.954 1.00 97.88 127 TRP A O 1
ATOM 978 N N . ARG A 1 128 ? -0.159 0.507 9.228 1.00 98.06 128 ARG A N 1
ATOM 979 C CA . ARG A 1 128 ? 0.539 1.299 8.227 1.00 98.06 128 ARG A CA 1
ATOM 980 C C . ARG A 1 128 ? 1.231 0.388 7.241 1.00 98.06 128 ARG A C 1
ATOM 982 O O . ARG A 1 128 ? 1.855 -0.595 7.631 1.00 98.06 128 ARG A O 1
ATOM 989 N N . LEU A 1 129 ? 1.108 0.743 5.975 1.00 98.25 129 LEU A N 1
ATOM 990 C CA . LEU A 1 129 ? 1.905 0.223 4.882 1.00 98.25 129 LEU A CA 1
ATOM 991 C C . LEU A 1 129 ? 2.764 1.378 4.368 1.00 98.25 129 LEU A C 1
ATOM 993 O O . LEU A 1 129 ? 2.237 2.368 3.865 1.00 98.25 129 LEU A O 1
ATOM 997 N N . GLU A 1 130 ? 4.070 1.248 4.534 1.00 97.88 130 GLU A N 1
ATOM 998 C CA . GLU A 1 130 ? 5.076 2.228 4.142 1.00 97.88 130 GLU A CA 1
ATOM 999 C C . GLU A 1 130 ? 5.828 1.704 2.912 1.00 97.88 130 GLU A C 1
ATOM 1001 O O . GLU A 1 130 ? 6.265 0.548 2.877 1.00 97.88 130 GLU A O 1
ATOM 1006 N N . VAL A 1 131 ? 5.947 2.556 1.897 1.00 96.38 131 VAL A N 1
ATOM 1007 C CA . VAL A 1 131 ? 6.670 2.317 0.647 1.00 96.38 131 VAL A CA 1
ATOM 1008 C C . VAL A 1 131 ? 8.014 3.038 0.744 1.00 96.38 131 VAL A C 1
ATOM 1010 O O . VAL A 1 131 ? 8.050 4.255 0.800 1.00 96.38 131 VAL A O 1
ATOM 1013 N N . GLU A 1 132 ? 9.122 2.309 0.803 1.00 93.38 132 GLU A N 1
ATOM 1014 C CA . GLU A 1 132 ? 10.467 2.901 0.822 1.00 93.38 132 GLU A CA 1
ATOM 1015 C C . GLU A 1 132 ? 10.939 3.240 -0.612 1.00 93.38 132 GLU A C 1
ATOM 1017 O O . GLU A 1 132 ? 10.470 2.637 -1.583 1.00 93.38 132 GLU A O 1
ATOM 1022 N N . ASP A 1 133 ? 11.930 4.133 -0.742 1.00 89.75 133 ASP A N 1
ATOM 1023 C CA . ASP A 1 133 ? 12.470 4.679 -2.005 1.00 89.75 133 ASP A CA 1
ATOM 1024 C C . ASP A 1 133 ? 12.707 3.635 -3.114 1.00 89.75 133 ASP A C 1
ATOM 1026 O O . ASP A 1 133 ? 12.541 3.909 -4.301 1.00 89.75 133 ASP A O 1
ATOM 1030 N N . GLY A 1 134 ? 13.108 2.411 -2.754 1.00 89.12 134 GLY A N 1
ATOM 1031 C CA . GLY A 1 134 ? 13.389 1.345 -3.720 1.00 89.12 134 GLY A CA 1
ATOM 1032 C C . GLY A 1 134 ? 12.153 0.780 -4.431 1.00 89.12 134 GLY A C 1
ATOM 1033 O O . GLY A 1 134 ? 12.302 0.123 -5.463 1.00 89.12 134 GLY A O 1
ATOM 1034 N N . LEU A 1 135 ? 10.952 1.018 -3.896 1.00 93.38 135 LEU A N 1
ATOM 1035 C CA . LEU A 1 135 ? 9.679 0.548 -4.441 1.00 93.38 135 LEU A CA 1
ATOM 1036 C C . LEU A 1 135 ? 8.918 1.635 -5.208 1.00 93.38 135 LEU A C 1
ATOM 1038 O O . LEU A 1 135 ? 8.166 1.303 -6.124 1.00 93.38 135 LEU A O 1
ATOM 1042 N N . GLU A 1 136 ? 9.143 2.914 -4.890 1.00 93.00 136 GLU A N 1
ATOM 1043 C CA . GLU A 1 136 ? 8.458 4.044 -5.536 1.00 93.00 136 GLU A CA 1
ATOM 1044 C C . GLU A 1 136 ? 8.504 4.027 -7.070 1.00 93.00 136 GLU A C 1
ATOM 1046 O O . GLU A 1 136 ? 7.469 4.287 -7.685 1.00 93.00 136 GLU A O 1
ATOM 1051 N N . PRO A 1 137 ? 9.628 3.683 -7.735 1.00 92.12 137 PRO A N 1
ATOM 1052 C CA . PRO A 1 137 ? 9.684 3.707 -9.194 1.00 92.12 137 PRO A CA 1
ATOM 1053 C C . PRO A 1 137 ? 8.749 2.692 -9.859 1.00 92.12 137 PRO A C 1
ATOM 1055 O O . PRO A 1 137 ? 8.524 2.773 -11.063 1.00 92.12 137 PRO A O 1
ATOM 1058 N N . PHE A 1 138 ? 8.223 1.727 -9.102 1.00 93.06 138 PHE A N 1
ATOM 1059 C CA . PHE A 1 138 ? 7.353 0.650 -9.574 1.00 93.06 138 PHE A CA 1
ATOM 1060 C C . PHE A 1 138 ? 5.884 0.864 -9.190 1.00 93.06 138 PHE A C 1
ATOM 1062 O O . PHE A 1 138 ? 5.076 -0.038 -9.375 1.00 93.06 138 PHE A O 1
ATOM 1069 N N . LEU A 1 139 ? 5.528 2.019 -8.626 1.00 93.94 139 LEU A N 1
ATOM 1070 C CA . LEU A 1 139 ? 4.163 2.344 -8.222 1.00 93.94 139 LEU A CA 1
ATOM 1071 C C . LEU A 1 139 ? 3.795 3.757 -8.689 1.00 93.94 139 LEU A C 1
ATOM 1073 O O . LEU A 1 139 ? 4.628 4.657 -8.724 1.00 93.94 139 LEU A O 1
ATOM 1077 N N . ASP A 1 140 ? 2.518 3.969 -9.004 1.00 92.31 140 ASP A N 1
ATOM 1078 C CA . ASP A 1 140 ? 1.966 5.303 -9.271 1.00 92.31 140 ASP A CA 1
ATOM 1079 C C . ASP A 1 140 ? 1.494 5.940 -7.953 1.00 92.31 140 ASP A C 1
ATOM 1081 O O . ASP A 1 140 ? 0.303 5.964 -7.637 1.00 92.31 140 ASP A O 1
ATOM 1085 N N . LEU A 1 141 ? 2.446 6.410 -7.140 1.00 92.25 141 LEU A N 1
ATOM 1086 C CA . LEU A 1 141 ? 2.157 7.033 -5.836 1.00 92.25 141 LEU A CA 1
ATOM 1087 C C . LEU A 1 141 ? 1.541 8.435 -5.961 1.00 92.25 141 LEU A C 1
ATOM 1089 O O . LEU A 1 141 ? 0.992 8.970 -4.997 1.00 92.25 141 LEU A O 1
ATOM 1093 N N . ASP A 1 142 ? 1.617 9.032 -7.150 1.00 90.88 142 ASP A N 1
ATOM 1094 C CA . ASP A 1 142 ? 1.097 10.368 -7.437 1.00 90.88 142 ASP A CA 1
ATOM 1095 C C . ASP A 1 142 ? -0.352 10.333 -7.967 1.00 90.88 142 ASP A C 1
ATOM 1097 O O . ASP A 1 142 ? -0.976 11.386 -8.149 1.00 90.88 142 ASP A O 1
ATOM 1101 N N . ALA A 1 143 ? -0.924 9.135 -8.154 1.00 88.69 143 ALA A N 1
ATOM 1102 C CA . ALA A 1 143 ? -2.335 8.939 -8.464 1.00 88.69 143 ALA A CA 1
ATOM 1103 C C . ALA A 1 143 ? -3.234 9.659 -7.447 1.00 88.69 143 ALA A C 1
ATOM 1105 O O . ALA A 1 143 ? -2.929 9.746 -6.254 1.00 88.69 143 ALA A O 1
ATOM 1106 N N . ALA A 1 144 ? -4.376 10.183 -7.892 1.00 92.25 144 ALA A N 1
ATOM 1107 C CA . ALA A 1 144 ? -5.364 10.734 -6.971 1.00 92.25 144 ALA A CA 1
ATOM 1108 C C . ALA A 1 144 ? -5.974 9.610 -6.111 1.00 92.25 144 ALA A C 1
ATOM 1110 O O . ALA A 1 144 ? -6.065 8.474 -6.558 1.00 92.25 144 ALA A O 1
ATOM 1111 N N . GLU A 1 145 ? -6.412 9.903 -4.882 1.00 90.94 145 GLU A N 1
ATOM 1112 C CA . GLU A 1 145 ? -6.861 8.850 -3.949 1.00 90.94 145 GLU A CA 1
ATOM 1113 C C . GLU A 1 145 ? -8.037 8.008 -4.458 1.00 90.94 145 GLU A C 1
ATOM 1115 O O . GLU A 1 145 ? -8.189 6.862 -4.037 1.00 90.94 145 GLU A O 1
ATOM 1120 N N . GLN A 1 146 ? -8.897 8.575 -5.305 1.00 92.75 146 GLN A N 1
ATOM 1121 C CA . GLN A 1 146 ? -10.008 7.844 -5.915 1.00 92.75 146 GLN A CA 1
ATOM 1122 C C . GLN A 1 146 ? -9.561 6.865 -7.012 1.00 92.75 146 GLN A C 1
ATOM 1124 O O . GLN A 1 146 ? -10.291 5.923 -7.306 1.00 92.75 146 GLN A O 1
ATOM 1129 N N . ASP A 1 147 ? -8.371 7.078 -7.574 1.00 93.69 147 ASP A N 1
ATOM 1130 C CA . ASP A 1 147 ? -7.782 6.281 -8.653 1.00 93.69 147 ASP A CA 1
ATOM 1131 C C . ASP A 1 147 ? -6.639 5.377 -8.140 1.00 93.69 147 ASP A C 1
ATOM 1133 O O . ASP A 1 147 ? -6.083 4.577 -8.887 1.00 93.69 147 ASP A O 1
ATOM 1137 N N . ASP A 1 148 ? -6.279 5.487 -6.858 1.00 96.12 148 ASP A N 1
ATOM 1138 C CA . ASP A 1 148 ? -5.200 4.722 -6.239 1.00 96.12 148 ASP A CA 1
ATOM 1139 C C . ASP A 1 148 ? -5.630 3.259 -6.018 1.00 96.12 148 ASP A C 1
ATOM 1141 O O . ASP A 1 148 ? -6.441 2.933 -5.142 1.00 96.12 148 ASP A O 1
ATOM 1145 N N . ALA A 1 149 ? -5.063 2.357 -6.821 1.00 96.94 149 ALA A N 1
ATOM 1146 C CA . ALA A 1 149 ? -5.368 0.929 -6.780 1.00 96.94 149 ALA A CA 1
ATOM 1147 C C . ALA A 1 149 ? -4.970 0.252 -5.455 1.00 96.94 149 ALA A C 1
ATOM 1149 O O . ALA A 1 149 ? -5.619 -0.718 -5.051 1.00 96.94 149 ALA A O 1
ATOM 1150 N N . ILE A 1 150 ? -3.957 0.769 -4.748 1.00 98.00 150 ILE A N 1
ATOM 1151 C CA . ILE A 1 150 ? -3.574 0.272 -3.421 1.00 98.00 150 ILE A CA 1
ATOM 1152 C C . ILE A 1 150 ? -4.712 0.597 -2.451 1.00 98.00 150 ILE A C 1
ATOM 1154 O O . ILE A 1 150 ? -5.244 -0.303 -1.794 1.00 98.00 150 ILE A O 1
ATOM 1158 N N . LEU A 1 151 ? -5.167 1.856 -2.416 1.00 98.31 151 LEU A N 1
ATOM 1159 C CA . LEU A 1 151 ? -6.307 2.257 -1.585 1.00 98.31 151 LEU A CA 1
ATOM 1160 C C . LEU A 1 151 ? -7.594 1.516 -1.953 1.00 98.31 151 LEU A C 1
ATOM 1162 O O . LEU A 1 151 ? -8.350 1.160 -1.050 1.00 98.31 151 LEU A O 1
ATOM 1166 N N . ALA A 1 152 ? -7.846 1.250 -3.236 1.00 98.06 152 ALA A N 1
ATOM 1167 C CA . ALA A 1 152 ? -9.019 0.494 -3.669 1.00 98.06 152 ALA A CA 1
ATOM 1168 C C . ALA A 1 152 ? -9.050 -0.920 -3.059 1.00 98.06 152 ALA A C 1
ATOM 1170 O O . ALA A 1 152 ? -10.081 -1.335 -2.522 1.00 98.06 152 ALA A O 1
ATOM 1171 N N . VAL A 1 153 ? -7.918 -1.636 -3.060 1.00 98.12 153 VAL A N 1
ATOM 1172 C CA . VAL A 1 153 ? -7.809 -2.964 -2.427 1.00 98.12 153 VAL A CA 1
ATOM 1173 C C . VAL A 1 153 ? -7.974 -2.880 -0.912 1.00 98.12 153 VAL A C 1
ATOM 1175 O O . VAL A 1 153 ? -8.703 -3.688 -0.331 1.00 98.12 153 VAL A O 1
ATOM 1178 N N . LEU A 1 154 ? -7.331 -1.904 -0.264 1.00 98.19 154 LEU A N 1
ATOM 1179 C CA . LEU A 1 154 ? -7.427 -1.726 1.186 1.00 98.19 154 LEU A CA 1
ATOM 1180 C C . LEU A 1 154 ? -8.871 -1.422 1.613 1.00 98.19 154 LEU A C 1
ATOM 1182 O O . LEU A 1 154 ? -9.409 -2.112 2.476 1.00 98.19 154 LEU A O 1
ATOM 1186 N N . ARG A 1 155 ? -9.528 -0.447 0.971 1.00 98.06 155 ARG A N 1
ATOM 1187 C CA . ARG A 1 155 ? -10.918 -0.039 1.253 1.00 98.06 155 ARG A CA 1
ATOM 1188 C C . ARG A 1 155 ? -11.935 -1.129 0.910 1.00 98.06 155 ARG A C 1
ATOM 1190 O O . ARG A 1 155 ? -12.956 -1.240 1.580 1.00 98.06 155 ARG A O 1
ATOM 1197 N N . GLY A 1 156 ? -11.663 -1.936 -0.115 1.00 97.50 156 GLY A N 1
ATOM 1198 C CA . GLY A 1 156 ? -12.535 -3.034 -0.534 1.00 97.50 156 GLY A CA 1
ATOM 1199 C C . GLY A 1 156 ? -12.514 -4.247 0.402 1.00 97.50 156 GLY A C 1
ATOM 1200 O O . GLY A 1 156 ? -13.374 -5.122 0.292 1.00 97.50 156 GLY A O 1
ATOM 1201 N N . HIS A 1 157 ? -11.553 -4.336 1.326 1.00 97.75 157 HIS A N 1
ATOM 1202 C CA . HIS A 1 157 ? -11.445 -5.490 2.208 1.00 97.75 157 HIS A CA 1
ATOM 1203 C C . HIS A 1 157 ? -12.455 -5.406 3.377 1.00 97.75 157 HIS A C 1
ATOM 1205 O O . HIS A 1 157 ? -12.436 -4.425 4.117 1.00 97.75 157 HIS A O 1
ATOM 1211 N N . PRO A 1 158 ? -13.263 -6.453 3.669 1.00 97.25 158 PRO A N 1
ATOM 1212 C CA . PRO A 1 158 ? -14.342 -6.403 4.679 1.00 97.25 158 PRO A CA 1
ATOM 1213 C C . PRO A 1 158 ? -13.919 -6.063 6.117 1.00 97.25 158 PRO A C 1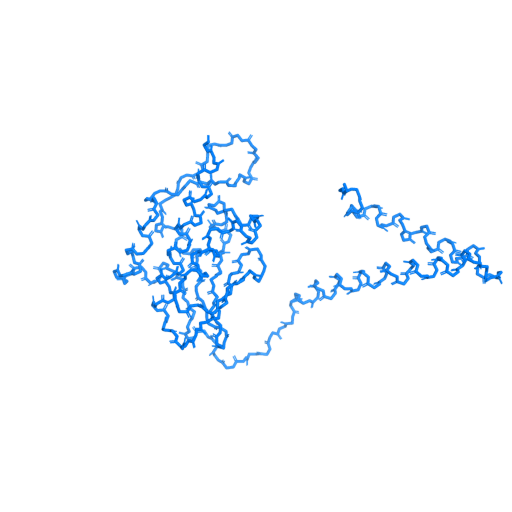
ATOM 1215 O O . PRO A 1 158 ? -14.756 -5.760 6.969 1.00 97.25 158 PRO A O 1
ATOM 1218 N N . ILE A 1 159 ? -12.621 -6.186 6.399 1.00 95.69 159 ILE A N 1
ATOM 1219 C CA . ILE A 1 159 ? -12.014 -5.900 7.702 1.00 95.69 159 ILE A CA 1
ATOM 1220 C C . ILE A 1 159 ? -11.673 -4.426 7.891 1.00 95.69 159 ILE A C 1
ATOM 1222 O O . ILE A 1 159 ? -11.430 -4.015 9.018 1.00 95.69 159 ILE A O 1
ATOM 1226 N N . VAL A 1 160 ? -11.602 -3.653 6.808 1.00 97.69 160 VAL A N 1
ATOM 1227 C CA . VAL A 1 160 ? -11.177 -2.256 6.821 1.00 97.69 160 VAL A CA 1
ATOM 1228 C C . VAL A 1 160 ? -12.407 -1.372 6.975 1.00 97.69 160 VAL A C 1
ATOM 1230 O O . VAL A 1 160 ? -13.379 -1.511 6.239 1.00 97.69 160 VAL A O 1
ATOM 1233 N N . VAL A 1 161 ? -12.378 -0.480 7.964 1.00 97.31 161 VAL A N 1
ATOM 1234 C CA . VAL A 1 161 ? -13.397 0.569 8.137 1.00 97.31 161 VAL A CA 1
ATOM 1235 C C . VAL A 1 161 ? -13.012 1.789 7.319 1.00 97.31 161 VAL A C 1
ATOM 1237 O O . VAL A 1 161 ? -13.855 2.391 6.663 1.00 97.31 161 VAL A O 1
ATOM 1240 N N . GLU A 1 162 ? -11.732 2.143 7.364 1.00 97.62 162 GLU A N 1
ATOM 1241 C CA . GLU A 1 162 ? -11.200 3.330 6.715 1.00 97.62 162 GLU A CA 1
ATOM 1242 C C . GLU A 1 162 ? -9.770 3.053 6.248 1.00 97.62 162 GLU A C 1
ATOM 1244 O O . GLU A 1 162 ? -8.991 2.415 6.958 1.00 97.62 162 GLU A O 1
ATOM 1249 N N . ALA A 1 163 ? -9.424 3.537 5.058 1.00 98.06 163 ALA A N 1
ATOM 1250 C CA . ALA A 1 163 ? -8.048 3.578 4.584 1.00 98.06 163 ALA A CA 1
ATOM 1251 C C . ALA A 1 163 ? -7.803 4.878 3.814 1.00 98.06 163 ALA A C 1
ATOM 1253 O O . ALA A 1 163 ? -8.651 5.310 3.024 1.00 98.06 163 ALA A O 1
ATOM 1254 N N . TRP A 1 164 ? -6.658 5.506 4.057 1.00 97.44 164 TRP A N 1
ATOM 1255 C CA . TRP A 1 164 ? -6.269 6.790 3.471 1.00 97.44 164 TRP A CA 1
ATOM 1256 C C . TRP A 1 164 ? -4.749 6.880 3.344 1.00 97.44 164 TRP A C 1
ATOM 1258 O O . TRP A 1 164 ? -4.018 6.074 3.924 1.00 97.44 164 TRP A O 1
ATOM 1268 N N . ARG A 1 165 ? -4.263 7.869 2.592 1.00 95.81 165 ARG A N 1
ATOM 1269 C CA . ARG A 1 165 ? -2.829 8.155 2.506 1.00 95.81 165 ARG A CA 1
ATOM 1270 C C . ARG A 1 165 ? -2.421 9.206 3.532 1.00 95.81 165 ARG A C 1
ATOM 1272 O O . ARG A 1 165 ? -3.024 10.271 3.635 1.00 95.81 165 ARG A O 1
ATOM 1279 N N . ALA A 1 166 ? -1.368 8.917 4.286 1.00 95.06 166 ALA A N 1
ATOM 1280 C C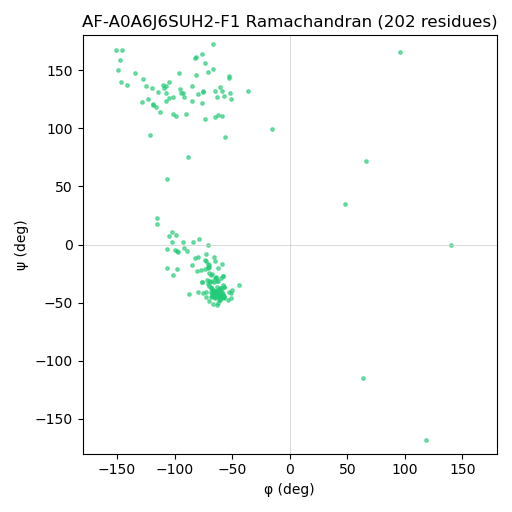A . ALA A 1 166 ? -0.738 9.823 5.241 1.00 95.06 166 ALA A CA 1
ATOM 1281 C C . ALA A 1 166 ? 0.604 10.331 4.694 1.00 95.06 166 ALA A C 1
ATOM 1283 O O . ALA A 1 166 ? 1.651 10.166 5.313 1.00 95.06 166 ALA A O 1
ATOM 1284 N N . GLY A 1 167 ? 0.567 10.947 3.514 1.00 92.25 167 GLY A N 1
ATOM 1285 C CA . GLY A 1 167 ? 1.753 11.302 2.735 1.00 92.25 167 GLY A CA 1
ATOM 1286 C C . GLY A 1 167 ? 1.746 10.594 1.384 1.00 92.25 167 GLY A C 1
ATOM 1287 O O . GLY A 1 167 ? 0.720 10.054 0.979 1.00 9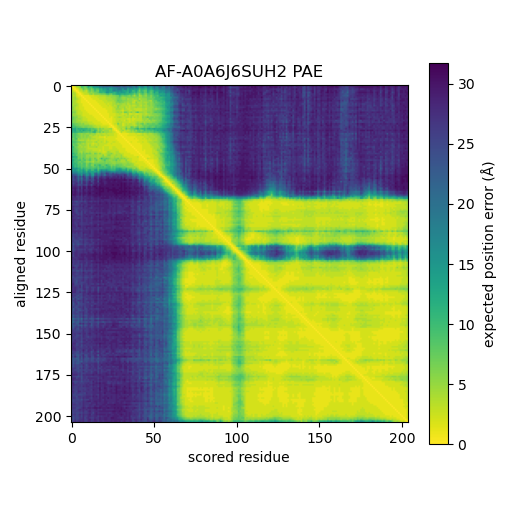2.25 167 GLY A O 1
ATOM 1288 N N . ARG A 1 168 ? 2.878 10.628 0.679 1.00 90.50 168 ARG A N 1
ATOM 1289 C CA . ARG A 1 168 ? 3.035 9.975 -0.629 1.00 90.50 168 ARG A CA 1
ATOM 1290 C C . ARG A 1 168 ? 3.293 8.474 -0.491 1.00 90.50 168 ARG A C 1
ATOM 1292 O O . ARG A 1 168 ? 2.693 7.680 -1.198 1.00 90.50 168 ARG A O 1
ATOM 1299 N N . GLU A 1 169 ? 4.121 8.100 0.479 1.00 95.25 169 GLU A N 1
ATOM 1300 C CA . GLU A 1 169 ? 4.612 6.729 0.666 1.00 95.25 169 GLU A CA 1
ATOM 1301 C C . GLU A 1 169 ? 3.879 5.928 1.753 1.00 95.25 169 GLU A C 1
ATOM 1303 O O . GLU A 1 169 ? 4.168 4.751 1.959 1.00 95.25 169 GLU A O 1
ATOM 1308 N N . VAL A 1 170 ? 2.950 6.544 2.491 1.00 97.44 170 VAL A N 1
ATOM 1309 C CA . VAL A 1 170 ? 2.350 5.926 3.684 1.00 97.44 170 VAL A CA 1
ATOM 1310 C C . VAL A 1 170 ? 0.851 5.754 3.510 1.00 97.44 170 VAL A C 1
ATOM 1312 O O . VAL A 1 170 ? 0.107 6.728 3.390 1.00 97.44 170 VAL A O 1
ATOM 1315 N N . TYR A 1 171 ? 0.398 4.510 3.591 1.00 98.31 171 TYR A N 1
ATOM 1316 C CA . TYR A 1 171 ? -1.007 4.124 3.606 1.00 98.31 171 TYR A CA 1
ATOM 1317 C C . 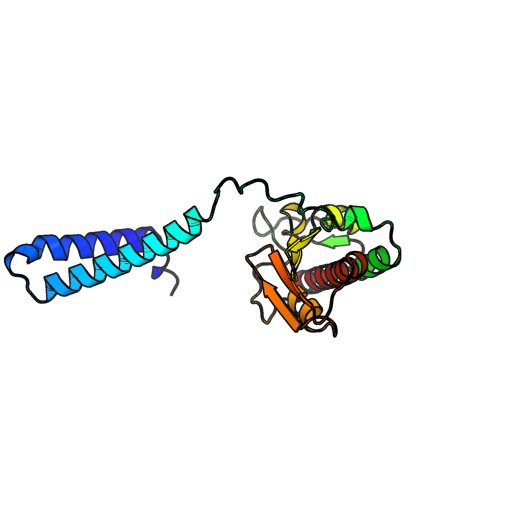TYR A 1 171 ? -1.401 3.728 5.023 1.00 98.31 171 TYR A C 1
ATOM 1319 O O . TYR A 1 171 ? -0.767 2.865 5.627 1.00 98.31 171 TYR A O 1
ATOM 1327 N N . VAL A 1 172 ? -2.453 4.340 5.558 1.00 98.19 172 VAL A N 1
ATOM 1328 C CA . VAL A 1 172 ? -2.965 4.050 6.900 1.00 98.19 172 VAL A CA 1
ATOM 1329 C C . VAL A 1 172 ? -4.300 3.337 6.784 1.00 98.19 172 VAL A C 1
ATOM 1331 O O . VAL A 1 172 ? -5.145 3.702 5.968 1.00 98.19 172 VAL A O 1
ATOM 1334 N N . VAL A 1 173 ? -4.479 2.307 7.604 1.00 98.25 173 VAL A N 1
ATOM 1335 C CA . VAL A 1 173 ? -5.653 1.441 7.619 1.00 98.25 173 VAL A CA 1
ATOM 1336 C C . VAL A 1 173 ? -6.187 1.345 9.039 1.00 98.25 173 VAL A C 1
ATOM 1338 O O . VAL A 1 173 ? -5.499 0.883 9.950 1.00 98.25 173 VAL A O 1
ATOM 1341 N N . ARG A 1 174 ? -7.454 1.718 9.218 1.00 98.00 174 ARG A N 1
ATOM 1342 C CA . ARG A 1 174 ? -8.203 1.476 10.449 1.00 98.00 174 ARG A CA 1
ATOM 1343 C C . ARG A 1 174 ? -9.089 0.240 10.268 1.00 98.00 174 ARG A C 1
ATOM 1345 O O . ARG A 1 174 ? -10.055 0.291 9.497 1.00 98.00 174 ARG A O 1
ATOM 1352 N N . PRO A 1 175 ? -8.793 -0.878 10.949 1.00 96.69 175 PRO A N 1
ATOM 1353 C CA . PRO A 1 175 ? -9.609 -2.075 10.853 1.00 96.69 175 PRO A CA 1
ATOM 1354 C C . PRO A 1 175 ? -10.847 -1.999 11.763 1.00 96.69 175 PRO A C 1
ATOM 1356 O O . PRO A 1 175 ? -10.904 -1.220 12.712 1.00 96.69 175 PRO A O 1
ATOM 1359 N N . ARG A 1 176 ? -11.852 -2.834 11.480 1.00 94.50 176 ARG A N 1
ATOM 1360 C CA . ARG A 1 176 ? -13.095 -2.965 12.265 1.00 94.50 176 ARG A CA 1
ATOM 1361 C C . ARG A 1 176 ? -12.866 -3.653 13.608 1.00 94.50 176 ARG A C 1
ATOM 1363 O O . ARG A 1 176 ? -13.596 -3.408 14.561 1.00 94.50 176 ARG A O 1
ATOM 1370 N N . TYR A 1 177 ? -11.886 -4.540 13.653 1.00 94.12 177 TYR A N 1
ATOM 1371 C CA . TYR A 1 177 ? -11.466 -5.299 14.822 1.00 94.12 177 TYR A CA 1
ATOM 1372 C C . TYR A 1 177 ? -9.956 -5.504 14.749 1.00 94.12 177 TYR A C 1
ATOM 1374 O O . TYR A 1 177 ? -9.342 -5.245 13.714 1.00 94.12 177 TYR A O 1
ATOM 1382 N N . GLU A 1 178 ? -9.351 -5.949 15.844 1.00 92.31 178 GLU A N 1
ATOM 1383 C CA . GLU A 1 178 ? -7.920 -6.225 15.874 1.00 92.31 178 GLU A CA 1
ATOM 1384 C C . GLU A 1 178 ? -7.538 -7.271 14.819 1.00 92.31 178 GLU A C 1
ATOM 1386 O O . GLU A 1 178 ? -8.198 -8.303 14.663 1.00 92.31 178 GLU A O 1
ATOM 1391 N N . ILE A 1 179 ? -6.485 -6.970 14.058 1.00 93.38 179 ILE A N 1
ATOM 1392 C CA . ILE A 1 179 ? -5.959 -7.847 13.015 1.00 93.38 179 ILE A CA 1
ATOM 1393 C C . ILE A 1 179 ? -4.515 -8.202 13.351 1.00 93.38 179 ILE A C 1
ATOM 1395 O O . ILE A 1 179 ? -3.760 -7.303 13.723 1.00 93.38 179 ILE A O 1
ATOM 1399 N N . PRO A 1 180 ? -4.127 -9.479 13.226 1.00 93.88 180 PRO A N 1
ATOM 1400 C CA . PRO A 1 180 ? -2.745 -9.877 13.424 1.00 93.88 180 PRO A CA 1
ATOM 1401 C C . PRO A 1 180 ? -1.880 -9.436 12.235 1.00 93.88 180 PRO A C 1
ATOM 1403 O O . PRO A 1 180 ? -2.383 -9.245 11.117 1.00 93.88 180 PRO A O 1
ATOM 1406 N N . LEU A 1 181 ? -0.575 -9.296 12.486 1.00 94.62 181 LEU A N 1
ATOM 1407 C CA . LEU A 1 181 ? 0.427 -8.840 11.520 1.00 94.62 181 LEU A CA 1
ATOM 1408 C C . LEU A 1 181 ? 0.368 -9.614 10.199 1.00 94.62 181 LEU A C 1
ATOM 1410 O O . LEU A 1 181 ? 0.334 -9.004 9.134 1.00 94.62 181 LEU A O 1
ATOM 1414 N N . ASP A 1 182 ? 0.278 -10.945 10.247 1.00 94.75 182 ASP A N 1
ATOM 1415 C CA . ASP A 1 182 ? 0.228 -11.807 9.060 1.00 94.75 182 ASP A CA 1
ATOM 1416 C C . ASP A 1 182 ? -0.979 -11.485 8.163 1.00 94.75 182 ASP A C 1
ATOM 1418 O O . ASP A 1 182 ? -0.907 -11.504 6.931 1.00 94.75 182 ASP A O 1
ATOM 1422 N N . ARG A 1 183 ? -2.125 -11.158 8.769 1.00 95.38 183 ARG A N 1
ATOM 1423 C CA . ARG A 1 183 ? -3.351 -10.848 8.036 1.00 95.38 183 ARG A CA 1
ATOM 1424 C C . ARG A 1 183 ? -3.247 -9.492 7.360 1.00 95.38 183 ARG A C 1
ATOM 1426 O O . ARG A 1 183 ? -3.674 -9.367 6.211 1.00 95.38 183 ARG A O 1
ATOM 1433 N N . PHE A 1 184 ? -2.675 -8.506 8.047 1.00 97.19 184 PHE A N 1
ATOM 1434 C CA . PHE A 1 184 ? -2.421 -7.203 7.447 1.00 97.19 184 PHE A CA 1
ATOM 1435 C C . PHE A 1 184 ? -1.351 -7.286 6.354 1.00 97.19 184 PHE A C 1
ATOM 1437 O O . PHE A 1 184 ? -1.570 -6.772 5.262 1.00 97.19 184 PHE A O 1
ATOM 1444 N N . ALA A 1 185 ? -0.257 -8.016 6.581 1.00 97.50 185 ALA A N 1
ATOM 1445 C CA . ALA A 1 185 ? 0.808 -8.226 5.604 1.00 97.50 185 ALA A CA 1
ATOM 1446 C C . ALA A 1 185 ? 0.296 -8.876 4.308 1.00 97.50 185 ALA A C 1
ATOM 1448 O O . ALA A 1 185 ? 0.646 -8.434 3.215 1.00 97.50 185 ALA A O 1
ATOM 1449 N N . ARG A 1 186 ? -0.611 -9.860 4.398 1.00 97.31 186 ARG A N 1
ATOM 1450 C CA . ARG A 1 186 ? -1.293 -10.436 3.221 1.00 97.31 186 ARG A CA 1
ATOM 1451 C C . ARG A 1 186 ? -2.113 -9.406 2.451 1.00 97.31 186 ARG A C 1
ATOM 1453 O O . ARG A 1 186 ? -2.113 -9.417 1.221 1.00 97.31 186 ARG A O 1
ATOM 1460 N N . LEU A 1 187 ? -2.840 -8.546 3.160 1.00 97.69 187 LEU A N 1
ATOM 1461 C CA . LEU A 1 187 ? -3.632 -7.486 2.540 1.00 97.69 187 LEU A CA 1
ATOM 1462 C C . LEU A 1 187 ? -2.726 -6.435 1.881 1.00 97.69 187 LEU A C 1
ATOM 1464 O O . LEU A 1 187 ? -2.963 -6.076 0.731 1.00 97.69 187 LEU A O 1
ATOM 1468 N N . ALA A 1 188 ? -1.663 -6.013 2.565 1.00 97.88 188 ALA A N 1
ATOM 1469 C CA . ALA A 1 188 ? -0.657 -5.095 2.046 1.00 97.88 188 ALA A CA 1
ATOM 1470 C C . ALA A 1 188 ? 0.023 -5.646 0.783 1.00 97.88 188 ALA A C 1
ATOM 1472 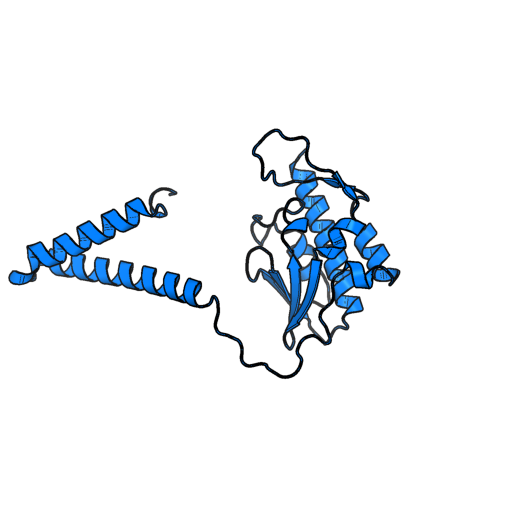O O . ALA A 1 188 ? 0.114 -4.942 -0.219 1.00 97.88 188 ALA A O 1
ATOM 1473 N N . ALA A 1 189 ? 0.410 -6.925 0.788 1.00 97.50 189 ALA A N 1
ATOM 1474 C CA . ALA A 1 189 ? 0.990 -7.598 -0.370 1.00 97.50 189 ALA A CA 1
ATOM 1475 C C . ALA A 1 189 ? 0.055 -7.571 -1.593 1.00 97.50 189 ALA A C 1
ATOM 1477 O O . ALA A 1 189 ? 0.484 -7.223 -2.691 1.00 97.50 189 ALA A O 1
ATOM 1478 N N . ARG A 1 190 ? -1.240 -7.866 -1.402 1.00 97.44 190 ARG A N 1
ATOM 1479 C CA . ARG A 1 190 ? -2.252 -7.769 -2.473 1.00 97.44 190 ARG A CA 1
ATOM 1480 C C . ARG A 1 190 ? -2.446 -6.337 -2.960 1.00 97.44 190 ARG A C 1
ATOM 1482 O O . ARG A 1 190 ? -2.626 -6.122 -4.154 1.00 97.44 190 ARG A O 1
ATOM 1489 N N . ALA A 1 191 ? -2.443 -5.373 -2.044 1.00 97.94 191 ALA A N 1
ATOM 1490 C CA . ALA A 1 191 ? -2.633 -3.971 -2.382 1.00 97.94 191 ALA A CA 1
ATOM 1491 C C . ALA A 1 191 ? -1.469 -3.451 -3.237 1.00 97.94 191 ALA A C 1
ATOM 1493 O O . ALA A 1 191 ? -1.708 -2.875 -4.293 1.00 97.94 191 ALA A O 1
ATOM 1494 N N . LEU A 1 192 ? -0.223 -3.748 -2.852 1.00 97.56 192 LEU A N 1
ATOM 1495 C CA . LEU A 1 192 ? 0.969 -3.401 -3.632 1.00 97.56 192 LEU A CA 1
ATOM 1496 C C . LEU A 1 192 ? 0.989 -4.093 -5.000 1.00 97.56 192 LEU A C 1
ATOM 1498 O O . LEU A 1 192 ? 1.279 -3.450 -6.006 1.00 97.56 192 LEU A O 1
ATOM 1502 N N . ALA A 1 193 ? 0.618 -5.375 -5.057 1.00 95.81 193 ALA A N 1
ATOM 1503 C CA . ALA A 1 193 ? 0.475 -6.107 -6.313 1.00 95.81 193 ALA A CA 1
ATOM 1504 C C . ALA A 1 193 ? -0.520 -5.430 -7.271 1.00 95.81 193 ALA A C 1
ATOM 1506 O O . ALA A 1 193 ? -0.220 -5.242 -8.450 1.00 95.81 193 ALA A O 1
ATOM 1507 N N . ALA A 1 194 ? -1.686 -5.020 -6.762 1.00 96.12 194 ALA A N 1
ATOM 1508 C CA . ALA A 1 194 ? -2.680 -4.288 -7.540 1.00 96.12 194 ALA A CA 1
ATOM 1509 C C . ALA A 1 194 ? -2.179 -2.903 -7.971 1.00 96.12 194 ALA A C 1
ATOM 1511 O O . ALA A 1 194 ? -2.398 -2.514 -9.117 1.00 96.12 194 ALA A O 1
ATOM 1512 N N . GLY A 1 195 ? -1.469 -2.196 -7.084 1.00 95.56 195 GLY A N 1
ATOM 1513 C CA . GLY A 1 195 ? -0.802 -0.929 -7.380 1.00 95.56 195 GLY A CA 1
ATOM 1514 C C . GLY A 1 195 ? 0.123 -1.038 -8.587 1.00 95.56 195 GLY A C 1
ATOM 1515 O O . GLY A 1 195 ? 0.008 -0.249 -9.523 1.00 95.56 195 GLY A O 1
ATOM 1516 N N . GLN A 1 196 ? 0.963 -2.074 -8.618 1.00 94.62 196 GLN A N 1
ATOM 1517 C CA . GLN A 1 196 ? 1.859 -2.302 -9.744 1.00 94.62 196 GLN A CA 1
ATOM 1518 C C . GLN A 1 196 ? 1.112 -2.702 -11.023 1.00 94.62 196 GLN A C 1
ATOM 1520 O O . GLN A 1 196 ? 1.384 -2.172 -12.095 1.00 94.62 196 GLN A O 1
ATOM 1525 N N . VAL A 1 197 ? 0.148 -3.626 -10.951 1.00 93.94 197 VAL A N 1
ATOM 1526 C CA . VAL A 1 197 ? -0.635 -4.010 -12.142 1.00 93.94 197 VAL A CA 1
ATOM 1527 C C . VAL A 1 197 ? -1.331 -2.791 -12.749 1.00 93.94 197 VAL A C 1
ATOM 1529 O O . VAL A 1 197 ? -1.316 -2.617 -13.969 1.00 93.94 197 VAL A O 1
ATOM 1532 N N . HIS A 1 198 ? -1.899 -1.929 -11.905 1.00 93.75 198 HIS A N 1
ATOM 1533 C CA . HIS A 1 198 ? -2.521 -0.690 -12.342 1.00 93.75 198 HIS A CA 1
ATOM 1534 C C . HIS A 1 198 ? -1.500 0.253 -12.984 1.00 93.75 198 HIS A C 1
ATOM 1536 O O . HIS A 1 198 ? -1.699 0.663 -14.126 1.00 93.75 198 HIS A O 1
ATOM 1542 N N . ALA A 1 199 ? -0.387 0.542 -12.310 1.00 91.88 199 ALA A N 1
ATOM 1543 C CA . ALA A 1 199 ? 0.624 1.457 -12.822 1.00 91.88 199 ALA A CA 1
ATOM 1544 C C . ALA A 1 199 ? 1.236 0.966 -14.148 1.00 91.88 199 ALA A C 1
ATOM 1546 O O . ALA A 1 199 ? 1.288 1.713 -15.125 1.00 91.88 199 ALA A O 1
ATOM 1547 N N . ALA A 1 200 ? 1.583 -0.321 -14.240 1.00 89.94 200 ALA A N 1
ATOM 1548 C CA . ALA A 1 200 ? 2.100 -0.932 -15.462 1.00 89.94 200 ALA A CA 1
ATOM 1549 C C . ALA A 1 200 ? 1.083 -0.923 -16.617 1.00 89.94 200 ALA A C 1
ATOM 1551 O O . ALA A 1 200 ? 1.473 -0.832 -17.781 1.00 89.94 200 ALA A O 1
ATOM 1552 N N . SER A 1 201 ? -0.222 -0.999 -16.326 1.00 89.88 201 SER A N 1
ATOM 1553 C CA . SER A 1 201 ? -1.262 -0.929 -17.363 1.00 89.88 201 SER A CA 1
ATOM 1554 C C . SER A 1 201 ? -1.352 0.443 -18.036 1.00 89.88 201 SER A C 1
ATOM 1556 O O . SER A 1 201 ? -1.750 0.511 -19.193 1.00 89.88 201 SER A O 1
ATOM 1558 N N . ARG A 1 202 ? -0.930 1.517 -17.352 1.00 84.56 202 ARG A N 1
ATOM 1559 C CA . ARG A 1 202 ? -0.936 2.891 -17.884 1.00 84.56 202 ARG A CA 1
ATOM 1560 C C . ARG A 1 202 ? 0.235 3.191 -18.822 1.00 84.56 202 ARG A C 1
ATOM 1562 O O . ARG A 1 202 ? 0.236 4.239 -19.458 1.00 84.56 202 ARG A O 1
ATOM 1569 N N . LEU A 1 203 ? 1.224 2.297 -18.893 1.00 78.69 203 LEU A N 1
ATOM 1570 C CA . LEU A 1 203 ? 2.355 2.397 -19.821 1.00 78.69 203 LEU A CA 1
ATOM 1571 C C . LEU A 1 203 ? 2.026 1.881 -21.235 1.00 78.69 203 LEU A C 1
ATOM 1573 O O . LEU A 1 203 ? 2.848 2.046 -22.135 1.00 78.69 203 LEU A O 1
ATOM 1577 N N . ARG A 1 204 ? 0.885 1.204 -21.415 1.00 69.31 204 ARG A N 1
ATOM 1578 C CA . ARG A 1 204 ? 0.434 0.628 -22.691 1.00 69.31 204 ARG A CA 1
ATOM 1579 C C . ARG A 1 204 ? -0.577 1.536 -23.374 1.00 69.31 204 ARG A C 1
ATOM 1581 O O . ARG A 1 204 ? -0.524 1.593 -24.620 1.00 69.31 204 ARG A O 1
#

pLDDT: mean 83.57, std 16.41, range [37.12, 98.31]

Sequence (204 aa):
MRWTRHPLTRAAALAASVYLVIAYAEERSFFFWVGLVLVALNVTGILAQARSSRRGARPRPVRADPDADAARLSELLHDPAIATAWATAPTHWVQVTDPDGPGGPGRVVAAPELARFARVSRDGSEWRLEVEDGLEPFLDLDAAEQDDAILAVLRGHPIVVEAWRAGREVYVVRPRYEIPLDRFARLAARALAAGQVHAASRLR

Mean predicted aligned error: 14.45 Å

Foldseek 3Di:
DPVCPDPVNLVVQLVVLVCQCVVCVVVCDPSNVVSVVSNVVSVVVVVVVVVVVVVPDDPDPPDPDQCPLKDQLLVVCVPVLLVVLLPLAPQWFWFLADPPDPDDRTDIDGSSVLSRQWMWGDDPQKIKTFGHPSCVRQFPLVDDCVLQQLNVLLVPDPQFPDWDAPDSGMIMTHGPDDDHSSRVSSSNSNSSRRRNVSSVVVVD

Organism: NCBI:txid449393

Nearest PDB structures (foldseek):
  8q8o-assembly1_A-2  TM=3.568E-01  e=5.084E-01  Pseudomonas aeruginosa UCBPP-PA14
  8q8o-assembly2_B-3  TM=3.313E-01  e=5.692E-01  Pseudomonas aeruginosa UCBPP-PA14
  1z3z-assembly1_A  TM=4.272E-01  e=1.763E+00  Burkholderia cepacia
  4q5e-assembly1_A  TM=3.637E-01  e=8.947E-01  Shigella sonnei Ss046
  6xi8-assembly1_A  TM=4.735E-01  e=2.339E+00  Saccharomyces cerevisiae S288C

Secondary structure (DSSP, 8-state):
--GGGSHHHHHHHHHHHHHHHHHTTTTT-HHHHHHHHHHHHHHHHHHHHHHHHTTS-------S---TT-EEHHHHTTSHHHHHHHTTS-SEEEP-S-SS-TTS---EEEHHHHGGGEEEEEETTEEEEEE-TTTGGGS-TTS-TTT-HHHHHHHHSTTEEEEEESSSSEEEEEESS---HHHHHHHHHHHHHHHHHHHHHTT-